Protein AF-A0A2V5VEV0-F1 (afdb_monomer_lite)

Sequence (196 aa):
MRTKMGSRARKAFTLIELLVVIAIIAILAALLLPALSRAKERAKRISCLNNCKQMGLGSQMFAEDQDDGRLTGSRKATPYEQQADDDLNWLYPGYISALRSFICPSTRNFIRETNVYRALYNGQILTFVTDLDDNAPGGGNSPKPGHSYEVFGNWKSATAGYPRKTQRSLLNYKHRNVNFREMIVSVSDTFIIIDA

Foldseek 3Di:
DDDDPDPPDDPDDDPVNVVVVVVVVVVVCVVVVVVVVVVVVVVLVVLLVVLQVLLQQLLQVLLVVDPQQGSFAAQDPDPVCRQQQQAPQSSPPVSPPDPCSQARPVALEDFDPPQWDWDQGPNDTDIGGPQRGGAFPDPDRDYGRHGFFTFHCPQDPVPDGRPNADLVNQLPDDDDDDPDDDDDDDDRRGDGGTDD

pLDDT: mean 72.85, std 19.09, range [29.84, 96.94]

Structure (mmCIF, N/CA/C/O backbone):
data_AF-A0A2V5VEV0-F1
#
_entry.id   AF-A0A2V5VEV0-F1
#
loop_
_atom_site.group_PDB
_atom_site.id
_atom_site.type_symbol
_atom_site.label_atom_id
_atom_site.label_alt_id
_atom_site.label_comp_id
_atom_site.label_asym_id
_atom_site.label_entity_id
_atom_site.label_seq_id
_atom_site.pdbx_PDB_ins_code
_atom_site.Cartn_x
_atom_site.Cartn_y
_atom_site.Cartn_z
_atom_site.occupancy
_atom_site.B_iso_or_equiv
_atom_site.auth_seq_id
_atom_site.auth_comp_id
_atom_site.auth_asym_id
_atom_site.auth_atom_id
_atom_site.pdbx_PDB_model_num
ATOM 1 N N . MET A 1 1 ? -75.210 0.742 24.204 1.00 45.16 1 MET A N 1
ATOM 2 C CA . MET A 1 1 ? -73.882 0.090 24.121 1.00 45.16 1 MET A CA 1
ATOM 3 C C . MET A 1 1 ? -72.866 1.011 24.807 1.00 45.16 1 MET A C 1
ATOM 5 O O . MET A 1 1 ? -72.630 2.094 24.295 1.00 45.16 1 MET A O 1
ATOM 9 N N . ARG A 1 2 ? -72.373 0.686 26.015 1.00 48.19 2 ARG A N 1
ATOM 10 C CA . ARG A 1 2 ? -71.397 1.510 26.771 1.00 48.19 2 ARG A CA 1
ATOM 11 C C . ARG A 1 2 ? -70.011 0.868 26.655 1.00 48.19 2 ARG A C 1
ATOM 13 O O . ARG A 1 2 ? -69.811 -0.229 27.165 1.00 48.19 2 ARG A O 1
ATOM 20 N N . THR A 1 3 ? -69.070 1.533 25.996 1.00 59.69 3 THR A N 1
ATOM 21 C CA . THR A 1 3 ? -67.671 1.100 25.883 1.00 59.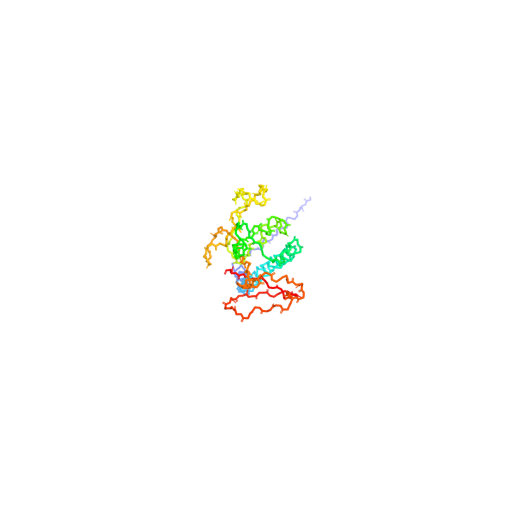69 3 THR A CA 1
ATOM 22 C C . THR A 1 3 ? -66.876 1.555 27.114 1.00 59.69 3 THR A C 1
ATOM 24 O O . THR A 1 3 ? -66.813 2.741 27.427 1.00 59.69 3 THR A O 1
ATOM 27 N N . LYS A 1 4 ? -66.277 0.608 27.852 1.00 58.50 4 LYS A N 1
ATOM 28 C CA . LYS A 1 4 ? -65.327 0.905 28.938 1.00 58.50 4 LYS A CA 1
ATOM 29 C C . LYS A 1 4 ? -63.997 1.356 28.322 1.00 58.50 4 LYS A C 1
ATOM 31 O O . LYS A 1 4 ? -63.276 0.540 27.756 1.00 58.50 4 LYS A O 1
ATOM 36 N N . MET A 1 5 ? -63.665 2.638 28.450 1.00 62.69 5 MET A N 1
ATOM 37 C CA . MET A 1 5 ? -62.346 3.170 28.101 1.00 62.69 5 MET A CA 1
ATOM 38 C C . MET A 1 5 ? -61.350 2.750 29.194 1.00 62.69 5 MET A C 1
ATOM 40 O O . MET A 1 5 ? -61.320 3.333 30.274 1.00 62.69 5 MET A O 1
ATOM 44 N N . GLY A 1 6 ? -60.579 1.686 28.960 1.00 60.06 6 GLY A N 1
ATOM 45 C CA . GLY A 1 6 ? -59.529 1.261 29.887 1.00 60.06 6 GLY A CA 1
ATOM 46 C C . GLY A 1 6 ? -58.419 2.308 29.945 1.00 60.06 6 GLY A C 1
ATOM 47 O O . GLY A 1 6 ? -57.672 2.470 28.980 1.00 60.06 6 GLY A O 1
ATOM 48 N N . SER A 1 7 ? -58.295 3.024 31.064 1.00 64.69 7 SER A N 1
ATOM 49 C CA . SER A 1 7 ? -57.179 3.937 31.309 1.00 64.69 7 SER A CA 1
ATOM 50 C C . SER A 1 7 ? -55.884 3.129 31.406 1.00 64.69 7 SER A C 1
ATOM 52 O O . SER A 1 7 ? -55.572 2.552 32.450 1.00 64.69 7 SER A O 1
ATOM 54 N N . ARG A 1 8 ? -55.117 3.053 30.314 1.00 69.00 8 ARG A N 1
ATOM 55 C CA . ARG A 1 8 ? -53.742 2.547 30.367 1.00 69.00 8 ARG A CA 1
ATOM 56 C C . ARG A 1 8 ? -52.929 3.519 31.216 1.00 69.00 8 ARG A C 1
ATOM 58 O O . ARG A 1 8 ? -52.575 4.600 30.748 1.00 69.00 8 ARG A O 1
ATOM 65 N N . ALA A 1 9 ? -52.658 3.140 32.463 1.00 67.12 9 ALA A N 1
ATOM 66 C CA . ALA A 1 9 ? -51.701 3.832 33.309 1.00 67.12 9 ALA A CA 1
ATOM 67 C C . ALA A 1 9 ? -50.360 3.871 32.565 1.00 67.12 9 ALA A C 1
ATOM 69 O O . ALA A 1 9 ? -49.737 2.833 32.326 1.00 67.12 9 ALA A O 1
ATOM 70 N N . ARG A 1 10 ? -49.941 5.061 32.127 1.00 70.06 10 ARG A N 1
ATOM 71 C CA . ARG A 1 10 ? -48.603 5.237 31.566 1.00 70.06 10 ARG A CA 1
ATOM 72 C C . ARG A 1 10 ? -47.627 5.088 32.727 1.00 70.06 10 ARG A C 1
ATOM 74 O O . ARG A 1 10 ? -47.675 5.882 33.662 1.00 70.06 10 ARG A O 1
ATOM 81 N N . LYS A 1 11 ? -46.779 4.059 32.686 1.00 74.44 11 LYS A N 1
ATOM 82 C CA . LYS A 1 11 ? -45.669 3.913 33.632 1.00 74.44 11 LYS A CA 1
ATOM 83 C C . LYS A 1 11 ? -44.749 5.122 33.448 1.00 74.44 11 LYS A C 1
ATOM 85 O O . LYS A 1 11 ? -44.153 5.273 32.385 1.00 74.44 11 LYS A O 1
ATOM 90 N N . ALA A 1 12 ? -44.706 6.010 34.435 1.00 76.50 12 ALA A N 1
ATOM 91 C CA . ALA A 1 12 ? -43.746 7.103 34.463 1.00 76.50 12 ALA A CA 1
ATOM 92 C C . ALA A 1 12 ? -42.373 6.517 34.811 1.00 76.50 12 ALA A C 1
ATOM 94 O O . ALA A 1 12 ? -42.247 5.809 35.807 1.00 76.50 12 ALA A O 1
ATOM 95 N N . PHE A 1 13 ? -41.380 6.770 33.961 1.00 80.31 13 PHE A N 1
ATOM 96 C CA . PHE A 1 13 ? -40.003 6.339 34.184 1.00 80.31 13 PHE A CA 1
ATOM 97 C C . PHE A 1 13 ? -39.400 7.198 35.296 1.00 80.31 13 PHE A C 1
ATOM 99 O O . PHE A 1 13 ? -39.491 8.427 35.246 1.00 80.31 13 PHE A O 1
ATOM 106 N N . THR A 1 14 ? -38.813 6.575 36.310 1.00 89.94 14 THR A N 1
ATOM 107 C CA . THR A 1 14 ? -38.172 7.318 37.398 1.00 89.94 14 THR A CA 1
ATOM 108 C C . THR A 1 14 ? -36.776 7.781 36.978 1.00 89.94 14 THR A C 1
ATOM 110 O O . THR A 1 14 ? -36.092 7.135 36.182 1.00 89.94 14 THR A O 1
ATOM 113 N N . LEU A 1 15 ? -36.313 8.905 37.534 1.00 90.19 15 LEU A N 1
ATOM 114 C CA . LEU A 1 15 ? -34.949 9.397 37.294 1.00 90.19 15 LEU A CA 1
ATOM 115 C C . LEU A 1 15 ? -33.882 8.378 37.728 1.00 90.19 15 LEU A C 1
ATOM 117 O O . LEU A 1 15 ? -32.831 8.288 37.100 1.00 90.19 15 LEU A O 1
ATOM 121 N N . ILE A 1 16 ? -34.167 7.588 38.769 1.00 93.25 16 ILE A N 1
ATOM 122 C CA . ILE A 1 16 ? -33.259 6.558 39.290 1.00 93.25 16 ILE A CA 1
ATOM 123 C C . ILE A 1 16 ? -33.112 5.405 38.291 1.00 93.25 16 ILE A C 1
ATOM 125 O O . ILE A 1 16 ? -31.992 4.973 38.033 1.00 93.25 16 ILE A O 1
ATOM 129 N N . GLU A 1 17 ? -34.210 4.936 37.689 1.00 92.88 17 GLU A N 1
ATOM 130 C CA . GLU A 1 17 ? -34.159 3.888 36.659 1.00 92.88 17 GLU A CA 1
ATOM 131 C C . GLU A 1 17 ? -33.305 4.322 35.465 1.00 92.88 17 GLU A C 1
ATOM 133 O O . GLU A 1 17 ? -32.486 3.546 34.974 1.00 92.88 17 GLU A O 1
ATOM 138 N N . LEU A 1 18 ? -33.433 5.579 35.030 1.00 91.94 18 LEU A N 1
ATOM 139 C CA . LEU A 1 18 ? -32.600 6.112 33.953 1.00 91.94 18 LEU A CA 1
ATOM 140 C C . LEU A 1 18 ? -31.124 6.207 34.372 1.00 91.94 18 LEU A C 1
ATOM 142 O O . LEU A 1 18 ? -30.241 5.838 33.597 1.00 91.94 18 LEU A O 1
ATOM 146 N N . LEU A 1 19 ? -30.857 6.658 35.601 1.00 94.81 19 LEU A N 1
ATOM 147 C CA . LEU A 1 19 ? -29.506 6.839 36.133 1.00 94.81 19 LEU A CA 1
ATOM 148 C C . LEU A 1 19 ? -28.745 5.510 36.257 1.00 94.81 19 LEU A C 1
ATOM 150 O O . LEU A 1 19 ? -27.572 5.430 35.893 1.00 94.81 19 LEU A O 1
ATOM 154 N N . VAL A 1 20 ? -29.404 4.447 36.721 1.00 95.31 20 VAL A N 1
ATOM 155 C CA . VAL A 1 20 ? -28.779 3.117 36.826 1.00 95.31 20 VAL A CA 1
ATOM 156 C C . VAL A 1 20 ? -28.442 2.560 35.441 1.00 95.31 20 VAL A C 1
ATOM 158 O O . VAL A 1 20 ? -27.364 1.998 35.250 1.00 95.31 20 VAL A O 1
ATOM 161 N N . VAL A 1 21 ? -29.315 2.759 34.449 1.00 95.75 21 VAL A N 1
ATOM 162 C CA . VAL A 1 21 ? -29.079 2.275 33.079 1.00 95.75 21 VAL A CA 1
ATOM 163 C C . VAL A 1 21 ? -27.860 2.952 32.453 1.00 95.75 21 VAL A C 1
ATOM 165 O O . VAL A 1 21 ? -26.994 2.262 31.913 1.00 95.75 21 VAL A O 1
ATOM 168 N N . ILE A 1 22 ? -27.739 4.278 32.562 1.00 96.75 22 ILE A N 1
ATOM 169 C CA . ILE A 1 22 ? -26.561 4.982 32.031 1.00 96.75 22 ILE A CA 1
ATOM 170 C C . ILE A 1 22 ? -25.279 4.583 32.775 1.00 96.75 22 ILE A C 1
ATOM 172 O O . ILE A 1 22 ? -24.233 4.464 32.139 1.00 96.75 22 ILE A O 1
ATOM 176 N N . ALA A 1 23 ? -25.353 4.306 34.083 1.00 96.94 23 ALA A N 1
ATOM 177 C CA . ALA A 1 23 ? -24.208 3.848 34.867 1.00 96.94 23 ALA A CA 1
ATOM 178 C C . ALA A 1 23 ? -23.710 2.472 34.393 1.00 96.94 23 ALA A C 1
ATOM 180 O O . ALA A 1 23 ? -22.510 2.279 34.201 1.00 96.94 23 ALA A O 1
ATOM 181 N N . ILE A 1 24 ? -24.625 1.535 34.125 1.00 96.81 24 ILE A N 1
ATOM 182 C CA . ILE A 1 24 ? -24.274 0.213 33.587 1.00 96.81 24 ILE A CA 1
ATOM 183 C C . ILE A 1 24 ? -23.672 0.346 32.180 1.00 96.81 24 ILE A C 1
ATOM 185 O O . ILE A 1 24 ? -22.626 -0.245 31.909 1.00 96.81 24 ILE A O 1
ATOM 189 N N . ILE A 1 25 ? -24.273 1.155 31.297 1.00 96.56 25 ILE A N 1
ATOM 190 C CA . ILE A 1 25 ? -23.736 1.402 29.947 1.00 96.56 25 ILE A CA 1
ATOM 191 C C . ILE A 1 25 ? -22.327 2.001 30.023 1.00 96.56 25 ILE A C 1
ATOM 193 O O . ILE A 1 25 ? -21.455 1.581 29.265 1.00 96.56 25 ILE A O 1
ATOM 197 N N . ALA A 1 26 ? -22.075 2.932 30.948 1.00 96.75 26 ALA A N 1
ATOM 198 C CA . ALA A 1 26 ? -20.762 3.545 31.126 1.00 96.75 26 ALA A CA 1
ATOM 199 C C . ALA A 1 26 ? -19.690 2.521 31.538 1.00 96.75 26 ALA A C 1
ATOM 201 O O . ALA A 1 26 ? -18.601 2.523 30.963 1.00 96.75 26 ALA A O 1
ATOM 202 N N . ILE A 1 27 ? -20.002 1.610 32.468 1.00 96.06 27 ILE A N 1
ATOM 203 C CA . ILE A 1 27 ? -19.081 0.537 32.887 1.00 96.06 27 ILE A CA 1
ATOM 204 C C . ILE A 1 27 ? -18.784 -0.403 31.713 1.00 96.06 27 ILE A C 1
ATOM 206 O O . ILE A 1 27 ? -17.623 -0.705 31.436 1.00 96.06 27 ILE A O 1
ATOM 210 N N . LEU A 1 28 ? -19.820 -0.833 30.986 1.00 96.88 28 LEU A N 1
ATOM 211 C CA . LEU A 1 28 ? -19.655 -1.716 29.830 1.00 96.88 28 LEU A CA 1
ATOM 212 C C . LEU A 1 28 ? -18.840 -1.038 28.719 1.00 96.88 28 LEU A C 1
ATOM 214 O O . LEU A 1 28 ? -17.909 -1.636 28.182 1.00 96.88 28 LEU A O 1
ATOM 218 N N . ALA A 1 29 ? -19.133 0.225 28.407 1.00 95.31 29 ALA A N 1
ATOM 219 C CA . ALA A 1 29 ? -18.394 0.993 27.412 1.00 95.31 29 ALA A CA 1
ATOM 220 C C . ALA A 1 29 ? -16.919 1.172 27.807 1.00 95.31 29 ALA A C 1
ATOM 222 O O . ALA A 1 29 ? -16.041 0.992 26.963 1.00 95.31 29 ALA A O 1
ATOM 223 N N . ALA A 1 30 ? -16.628 1.450 29.083 1.00 94.75 30 ALA A N 1
ATOM 224 C CA . ALA A 1 30 ? -15.261 1.607 29.578 1.00 94.75 30 ALA A CA 1
ATOM 225 C C . ALA A 1 30 ? -14.405 0.342 29.376 1.00 94.75 30 ALA A C 1
ATOM 227 O O . ALA A 1 30 ? -13.213 0.448 29.090 1.00 94.75 30 ALA A O 1
ATOM 228 N N . LEU A 1 31 ? -15.010 -0.848 29.457 1.00 93.75 31 LEU A N 1
ATOM 229 C CA . LEU A 1 31 ? -14.331 -2.120 29.188 1.00 93.75 31 LEU A CA 1
ATOM 230 C C . LEU A 1 31 ? -14.196 -2.420 27.685 1.00 93.75 31 LEU A C 1
ATOM 232 O O . LEU A 1 31 ? -13.221 -3.043 27.261 1.00 93.75 31 LEU A O 1
ATOM 236 N N . LEU A 1 32 ? -15.145 -1.960 26.865 1.00 93.94 32 LEU A N 1
ATOM 237 C CA . LEU A 1 32 ? -15.165 -2.220 25.422 1.00 93.94 32 LEU A CA 1
ATOM 238 C C . LEU A 1 32 ? -14.242 -1.290 24.621 1.00 93.94 32 LEU A C 1
ATOM 240 O O . LEU A 1 32 ? -13.623 -1.737 23.654 1.00 93.94 32 LEU A O 1
ATOM 244 N N . LEU A 1 33 ? -14.107 -0.016 25.009 1.00 94.25 33 LEU A N 1
ATOM 245 C CA . LEU A 1 33 ? -13.317 0.976 24.263 1.00 94.25 33 LEU A CA 1
ATOM 246 C C . LEU A 1 33 ? -11.833 0.580 24.081 1.00 94.25 33 LEU A C 1
ATOM 248 O O . LEU A 1 33 ? -11.337 0.678 22.952 1.00 94.25 33 LEU A O 1
ATOM 252 N N . PRO A 1 34 ? -11.112 0.076 25.108 1.00 91.69 34 PRO A N 1
ATOM 253 C CA . PRO A 1 34 ? -9.727 -0.367 24.940 1.00 91.69 34 PRO A CA 1
ATOM 254 C C . PRO A 1 34 ? -9.605 -1.576 24.005 1.00 91.69 34 PRO A C 1
ATOM 256 O O . PRO A 1 34 ? -8.680 -1.641 23.192 1.00 91.69 34 PRO A O 1
ATOM 259 N N . ALA A 1 35 ? -10.542 -2.526 24.095 1.00 94.19 35 ALA A N 1
ATOM 260 C CA . ALA A 1 35 ? -10.560 -3.716 23.249 1.00 94.19 35 ALA A CA 1
ATOM 261 C C . ALA A 1 35 ? -10.834 -3.356 21.780 1.00 94.19 35 ALA A C 1
ATOM 263 O O . ALA A 1 35 ? -10.116 -3.817 20.891 1.00 94.19 35 ALA A O 1
ATOM 264 N N . LEU A 1 36 ? -11.805 -2.472 21.528 1.00 93.69 36 LEU A N 1
ATOM 265 C CA . LEU A 1 36 ? -12.142 -1.996 20.187 1.00 93.69 36 LEU A CA 1
ATOM 266 C C . LEU A 1 36 ? -10.994 -1.198 19.555 1.00 93.69 36 LEU A C 1
ATOM 268 O O . LEU A 1 36 ? -10.695 -1.388 18.378 1.00 93.69 36 LEU A O 1
ATOM 272 N N . SER A 1 37 ? -10.313 -0.352 20.334 1.00 92.44 37 SER A N 1
ATOM 273 C CA . SER A 1 37 ? -9.138 0.394 19.865 1.00 92.44 37 SER A CA 1
ATOM 274 C C . SER A 1 37 ? -8.020 -0.548 19.396 1.00 92.44 37 SER A C 1
ATOM 276 O O . SER A 1 37 ? -7.529 -0.429 18.271 1.00 92.44 37 SER A O 1
ATOM 278 N N . ARG A 1 38 ? -7.691 -1.571 20.200 1.00 90.62 38 ARG A N 1
ATOM 279 C CA . ARG A 1 38 ? -6.697 -2.597 19.835 1.00 90.62 38 ARG A CA 1
ATOM 280 C C . ARG A 1 38 ? -7.126 -3.413 18.614 1.00 90.62 38 ARG A C 1
ATOM 282 O O . ARG A 1 38 ? -6.292 -3.712 17.762 1.00 90.62 38 ARG A O 1
ATOM 289 N N . ALA A 1 39 ? -8.404 -3.780 18.519 1.00 93.25 39 ALA A N 1
ATOM 290 C CA . ALA A 1 39 ? -8.936 -4.515 17.373 1.00 93.25 39 ALA A CA 1
ATOM 291 C C . ALA A 1 39 ? -8.846 -3.692 16.078 1.00 93.25 39 ALA A C 1
ATOM 293 O O . ALA A 1 39 ? -8.424 -4.214 15.048 1.00 93.25 39 ALA A O 1
ATOM 294 N N . LYS A 1 40 ? -9.167 -2.393 16.143 1.00 92.06 40 LYS A N 1
ATOM 295 C CA . LYS A 1 40 ? -9.054 -1.466 15.013 1.00 92.06 40 LYS A CA 1
ATOM 296 C C . LYS A 1 40 ? -7.614 -1.341 14.521 1.00 92.06 40 LYS A C 1
ATOM 298 O O . LYS A 1 40 ? -7.392 -1.405 13.315 1.00 92.06 40 LYS A O 1
ATOM 303 N N . GLU A 1 41 ? -6.644 -1.205 15.424 1.00 87.00 41 GLU A N 1
ATOM 304 C CA . GLU A 1 41 ? -5.236 -1.105 15.023 1.00 87.00 41 GLU A CA 1
ATOM 305 C C . GLU A 1 41 ? -4.727 -2.408 14.395 1.00 87.00 41 GLU A C 1
ATOM 307 O O . GLU A 1 41 ? -4.095 -2.391 13.343 1.00 87.00 41 GLU A O 1
ATOM 312 N N . ARG A 1 42 ? -5.108 -3.564 14.953 1.00 82.69 42 ARG A N 1
ATOM 313 C CA . ARG A 1 42 ? -4.811 -4.867 14.335 1.00 82.69 42 ARG A CA 1
ATOM 314 C C . ARG A 1 42 ? -5.410 -4.994 12.935 1.00 82.69 42 ARG A C 1
ATOM 316 O O . ARG A 1 42 ? -4.739 -5.495 12.039 1.00 82.69 42 ARG A O 1
ATOM 323 N N . ALA A 1 43 ? -6.645 -4.537 12.730 1.00 87.19 43 ALA A N 1
ATOM 324 C CA . ALA A 1 43 ? -7.290 -4.578 11.421 1.00 87.19 43 ALA A CA 1
ATOM 325 C C . ALA A 1 43 ? -6.551 -3.711 10.387 1.00 87.19 43 ALA A C 1
ATOM 327 O O . ALA A 1 43 ? -6.314 -4.162 9.266 1.00 87.19 43 ALA A O 1
ATOM 328 N N . LYS A 1 44 ? -6.121 -2.501 10.770 1.00 84.81 44 LYS A N 1
ATOM 329 C CA . LYS A 1 44 ? -5.291 -1.646 9.909 1.00 84.81 44 LYS A CA 1
ATOM 330 C C . LYS A 1 44 ? -3.966 -2.314 9.556 1.00 84.81 44 LYS A C 1
ATOM 332 O O . LYS A 1 44 ? -3.619 -2.376 8.381 1.00 84.81 44 LYS A O 1
ATOM 337 N N . ARG A 1 45 ? -3.294 -2.899 10.551 1.00 80.56 45 ARG A N 1
ATOM 338 C CA . ARG A 1 45 ? -2.041 -3.644 10.384 1.00 80.56 45 ARG A CA 1
ATOM 339 C C . ARG A 1 45 ? -2.183 -4.803 9.389 1.00 80.56 45 ARG A C 1
ATOM 341 O O . ARG A 1 45 ? -1.348 -4.957 8.505 1.00 80.56 45 ARG A O 1
ATOM 348 N N . ILE A 1 46 ? -3.273 -5.571 9.479 1.00 80.06 46 ILE A N 1
ATOM 349 C CA . ILE A 1 46 ? -3.603 -6.650 8.527 1.00 80.06 46 ILE A CA 1
ATOM 350 C C . ILE A 1 46 ? -3.848 -6.100 7.115 1.00 80.06 46 ILE A C 1
ATOM 352 O O . ILE A 1 46 ? -3.423 -6.705 6.132 1.00 80.06 46 ILE A O 1
ATOM 356 N N . SER A 1 47 ? -4.501 -4.944 6.992 1.00 84.88 47 SER A N 1
ATOM 357 C CA . SER A 1 47 ? -4.675 -4.300 5.689 1.00 84.88 47 SER A CA 1
ATOM 358 C C . SER A 1 47 ? -3.336 -3.867 5.093 1.00 84.88 47 SER A C 1
ATOM 360 O O . SER A 1 47 ? -3.099 -4.117 3.914 1.00 84.88 47 SER A O 1
ATOM 362 N N . CYS A 1 48 ? -2.444 -3.273 5.896 1.00 81.06 48 CYS A N 1
ATOM 363 C CA . CYS A 1 48 ? -1.122 -2.874 5.416 1.00 81.06 48 CYS A CA 1
ATOM 364 C C . CYS A 1 48 ? -0.294 -4.084 4.973 1.00 81.06 48 CYS A C 1
ATOM 366 O O . CYS A 1 48 ? 0.354 -4.044 3.937 1.00 81.06 48 CYS A O 1
ATOM 368 N N . LEU A 1 49 ? -0.396 -5.190 5.707 1.00 77.44 49 LEU A N 1
ATOM 369 C CA . LEU A 1 49 ? 0.155 -6.489 5.332 1.00 77.44 49 LEU A CA 1
ATOM 370 C C . LEU A 1 49 ? -0.301 -6.976 3.954 1.00 77.44 49 LEU A C 1
ATOM 372 O O . LEU A 1 49 ? 0.498 -7.455 3.150 1.00 77.44 49 LEU A O 1
ATOM 376 N N . ASN A 1 50 ? -1.609 -6.911 3.706 1.00 82.06 50 ASN A N 1
ATOM 377 C CA . ASN A 1 50 ? -2.196 -7.396 2.466 1.00 82.06 50 ASN A CA 1
ATOM 378 C C . ASN A 1 50 ? -1.726 -6.563 1.268 1.00 82.06 50 ASN A C 1
ATOM 380 O O . ASN A 1 50 ? -1.430 -7.118 0.213 1.00 82.06 50 ASN A O 1
ATOM 384 N N . ASN A 1 51 ? -1.596 -5.251 1.457 1.00 85.38 51 ASN A N 1
ATOM 385 C CA . ASN A 1 51 ? -1.005 -4.345 0.478 1.00 85.38 51 ASN A CA 1
ATOM 386 C C . ASN A 1 51 ? 0.440 -4.746 0.139 1.00 85.38 51 ASN A C 1
ATOM 388 O O . ASN A 1 51 ? 0.785 -4.879 -1.031 1.00 85.38 51 ASN A O 1
ATOM 392 N N . CYS A 1 52 ? 1.262 -5.052 1.145 1.00 79.88 52 CYS A N 1
ATOM 393 C CA . CYS A 1 52 ? 2.634 -5.521 0.928 1.00 79.88 52 CYS A CA 1
ATOM 394 C C . CYS A 1 52 ? 2.697 -6.854 0.198 1.00 79.88 52 CYS A C 1
ATOM 396 O O . CYS A 1 52 ? 3.542 -7.035 -0.671 1.00 79.88 52 CYS A O 1
ATOM 398 N N . LYS A 1 53 ? 1.775 -7.773 0.494 1.00 76.38 53 LYS A N 1
ATOM 399 C CA . LYS A 1 53 ? 1.662 -9.026 -0.253 1.00 76.38 53 LYS A CA 1
ATOM 400 C C . LYS A 1 53 ? 1.322 -8.776 -1.726 1.00 76.38 53 LYS A C 1
ATOM 402 O O . LYS A 1 53 ? 1.917 -9.413 -2.588 1.00 76.38 53 LYS A O 1
ATOM 407 N N . GLN A 1 54 ? 0.395 -7.861 -2.018 1.00 83.94 54 GLN A N 1
ATOM 408 C CA . GLN A 1 54 ? 0.060 -7.487 -3.398 1.00 83.94 54 GLN A CA 1
ATOM 409 C C . GLN A 1 54 ? 1.264 -6.879 -4.122 1.00 83.94 54 GLN A C 1
ATOM 411 O O . GLN A 1 54 ? 1.548 -7.277 -5.246 1.00 83.94 54 GLN A O 1
ATOM 416 N N . MET A 1 55 ? 2.018 -5.997 -3.458 1.00 83.38 55 MET A N 1
ATOM 417 C CA . MET A 1 55 ? 3.270 -5.464 -4.004 1.00 83.38 55 MET A CA 1
ATOM 418 C C . MET A 1 55 ? 4.321 -6.547 -4.222 1.00 83.38 55 MET A C 1
ATOM 420 O O . MET A 1 55 ? 4.959 -6.551 -5.262 1.00 83.38 55 MET A O 1
ATOM 424 N N . GLY A 1 56 ? 4.434 -7.521 -3.318 1.00 77.50 56 GLY A N 1
ATOM 425 C CA . GLY A 1 56 ? 5.352 -8.657 -3.454 1.00 77.50 56 GLY A CA 1
ATOM 426 C C . GLY A 1 56 ? 5.060 -9.513 -4.674 1.00 77.50 56 GLY A C 1
ATOM 427 O O . GLY A 1 56 ? 5.978 -9.898 -5.393 1.00 77.50 56 GLY A O 1
ATOM 428 N N . LEU A 1 57 ? 3.782 -9.779 -4.928 1.00 77.88 57 LEU A N 1
ATOM 429 C CA . LEU A 1 57 ? 3.352 -10.494 -6.125 1.00 77.88 57 LEU A CA 1
ATOM 430 C C . LEU A 1 57 ? 3.580 -9.652 -7.387 1.00 77.88 57 LEU A C 1
ATOM 432 O O . LEU A 1 57 ? 4.113 -10.170 -8.362 1.00 77.88 57 LEU A O 1
ATOM 436 N N . GLY A 1 58 ? 3.264 -8.355 -7.346 1.00 83.06 58 GLY A N 1
ATOM 437 C CA . GLY A 1 58 ? 3.522 -7.440 -8.460 1.00 83.06 58 GLY A CA 1
ATOM 438 C C . GLY A 1 58 ? 5.009 -7.331 -8.811 1.00 83.06 58 GLY A C 1
ATOM 439 O O . GLY A 1 58 ? 5.362 -7.394 -9.982 1.00 83.06 58 GLY A O 1
ATOM 440 N N . SER A 1 59 ? 5.890 -7.271 -7.807 1.00 79.50 59 SER A N 1
ATOM 441 C CA . SER A 1 59 ? 7.348 -7.330 -7.976 1.00 79.50 59 SER A CA 1
ATOM 442 C C . SER A 1 59 ? 7.805 -8.606 -8.678 1.00 79.50 59 SER A C 1
ATOM 444 O O . SER A 1 59 ? 8.692 -8.556 -9.524 1.00 79.50 59 SER A O 1
ATOM 446 N N . GLN A 1 60 ? 7.233 -9.758 -8.311 1.00 75.94 60 GLN A N 1
ATOM 447 C CA . GLN A 1 60 ? 7.583 -11.041 -8.925 1.00 75.94 60 GLN A CA 1
ATOM 448 C C . GLN A 1 60 ? 7.152 -11.090 -10.388 1.00 75.94 60 GLN A C 1
ATOM 450 O O . GLN A 1 60 ? 7.970 -11.431 -11.234 1.00 75.94 60 GLN A O 1
ATOM 455 N N . MET A 1 61 ? 5.917 -10.677 -10.682 1.00 81.44 61 MET A N 1
ATOM 456 C CA . MET A 1 61 ? 5.420 -10.573 -12.056 1.00 81.44 61 MET A CA 1
ATOM 457 C C . MET A 1 61 ? 6.292 -9.624 -12.887 1.00 81.44 61 MET A C 1
ATOM 459 O O . MET A 1 61 ? 6.697 -9.966 -13.990 1.00 81.44 61 MET A O 1
ATOM 463 N N . PHE A 1 62 ? 6.672 -8.475 -12.320 1.00 81.12 62 PHE A N 1
ATOM 464 C CA . PHE A 1 62 ? 7.589 -7.543 -12.971 1.00 81.12 62 PHE A CA 1
ATOM 465 C C . PHE A 1 62 ? 8.943 -8.187 -13.301 1.00 81.12 62 PHE A C 1
ATOM 467 O O . PHE A 1 62 ? 9.430 -8.028 -14.414 1.00 81.12 62 PHE A O 1
ATOM 474 N N . ALA A 1 63 ? 9.551 -8.946 -12.385 1.00 76.12 63 ALA A N 1
ATOM 475 C CA . ALA A 1 63 ? 10.817 -9.627 -12.675 1.00 76.12 63 ALA A CA 1
ATOM 476 C C . ALA A 1 63 ? 10.703 -10.758 -13.700 1.00 76.12 63 ALA A C 1
ATOM 478 O O . ALA A 1 63 ? 11.711 -11.105 -14.314 1.00 76.12 63 ALA A O 1
ATOM 479 N N . GLU A 1 64 ? 9.527 -11.368 -13.845 1.00 78.00 64 GLU A N 1
ATOM 480 C CA . GLU A 1 64 ? 9.271 -12.363 -14.890 1.00 78.00 64 GLU A CA 1
ATOM 481 C C . GLU A 1 64 ? 9.182 -11.707 -16.272 1.00 78.00 64 GLU A C 1
ATOM 483 O O . GLU A 1 64 ? 9.677 -12.278 -17.244 1.00 78.00 64 GLU A O 1
ATOM 488 N N . ASP A 1 65 ? 8.635 -10.491 -16.339 1.00 82.62 65 ASP A N 1
ATOM 489 C CA . ASP A 1 65 ? 8.519 -9.709 -17.571 1.00 82.62 65 ASP A CA 1
ATOM 490 C C . ASP A 1 65 ? 9.838 -9.017 -17.977 1.00 82.62 65 ASP A C 1
ATOM 492 O O . ASP A 1 65 ? 10.021 -8.677 -19.147 1.00 82.62 65 ASP A O 1
ATOM 496 N N . GLN A 1 66 ? 10.770 -8.800 -17.037 1.00 75.12 66 GLN A N 1
ATOM 497 C CA . GLN A 1 66 ? 12.060 -8.147 -17.296 1.00 75.12 66 GLN A CA 1
ATOM 498 C C . GLN A 1 66 ? 13.212 -9.138 -17.514 1.00 75.12 66 GLN A C 1
ATOM 500 O O . GLN A 1 66 ? 13.497 -10.013 -16.694 1.00 75.12 66 GLN A O 1
ATOM 505 N N . ASP A 1 67 ? 13.992 -8.922 -18.576 1.00 69.69 67 ASP A N 1
ATOM 506 C CA . ASP A 1 67 ? 15.119 -9.795 -18.924 1.00 69.69 67 ASP A CA 1
ATOM 507 C C . ASP A 1 67 ? 16.281 -9.756 -17.914 1.00 69.69 67 ASP A C 1
ATOM 509 O O . ASP A 1 67 ? 17.063 -10.709 -17.813 1.00 69.69 67 ASP A O 1
ATOM 513 N N . ASP A 1 68 ? 16.408 -8.692 -17.129 1.00 68.31 68 ASP A N 1
ATOM 514 C CA . ASP A 1 68 ? 17.479 -8.533 -16.144 1.00 68.31 68 ASP A CA 1
ATOM 515 C C . ASP A 1 68 ? 17.134 -9.102 -14.753 1.00 68.31 68 ASP A C 1
ATOM 517 O O . ASP A 1 68 ? 18.012 -9.194 -13.892 1.00 68.31 68 ASP A O 1
ATOM 521 N N . GLY A 1 69 ? 15.893 -9.561 -14.539 1.00 64.12 69 GLY A N 1
ATOM 522 C CA . GLY A 1 69 ? 15.464 -10.202 -13.295 1.00 64.12 69 GLY A CA 1
ATOM 523 C C . GLY A 1 69 ? 15.368 -9.286 -12.083 1.00 64.12 69 GLY A C 1
ATOM 524 O O . GLY A 1 69 ? 15.490 -9.767 -10.949 1.00 64.12 69 GLY A O 1
ATOM 525 N N . ARG A 1 70 ? 15.218 -7.979 -12.299 1.00 71.38 70 ARG A N 1
ATOM 526 C CA . ARG A 1 70 ? 15.024 -7.005 -11.222 1.00 71.38 70 ARG A CA 1
ATOM 527 C C . ARG A 1 70 ? 13.625 -7.132 -10.639 1.00 71.38 70 ARG A C 1
ATOM 529 O O . ARG A 1 70 ? 12.656 -7.187 -11.377 1.00 71.38 70 ARG A O 1
ATOM 536 N N . LEU A 1 71 ? 13.514 -7.107 -9.310 1.00 70.69 71 LEU A N 1
ATOM 537 C CA . LEU A 1 71 ? 12.213 -7.091 -8.616 1.00 70.69 71 LEU A CA 1
ATOM 538 C C 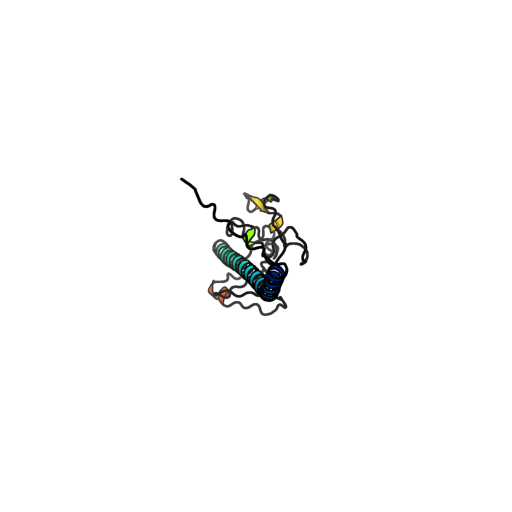. LEU A 1 71 ? 11.646 -5.696 -8.368 1.00 70.69 71 LEU A C 1
ATOM 540 O O . LEU A 1 71 ? 10.544 -5.568 -7.833 1.00 70.69 71 LEU A O 1
ATOM 544 N N . THR A 1 72 ? 12.419 -4.668 -8.696 1.00 74.94 72 THR A N 1
ATOM 545 C CA . THR A 1 72 ? 12.012 -3.275 -8.588 1.00 74.94 72 THR A CA 1
ATOM 546 C C . THR A 1 72 ? 12.393 -2.548 -9.863 1.00 74.94 72 THR A C 1
ATOM 548 O O . THR A 1 72 ? 13.424 -2.837 -10.484 1.00 74.94 72 THR A O 1
ATOM 551 N N . GLY A 1 73 ? 11.540 -1.612 -10.253 1.00 74.00 73 GLY A N 1
ATOM 552 C CA . GLY A 1 73 ? 11.801 -0.679 -11.332 1.00 74.00 73 GLY A CA 1
ATOM 553 C C . GLY A 1 73 ? 11.872 0.746 -10.804 1.00 74.00 73 GLY A C 1
ATOM 554 O O . GLY A 1 73 ? 11.586 1.024 -9.647 1.00 74.00 73 GLY A O 1
ATOM 555 N N . SER A 1 74 ? 12.234 1.666 -11.684 1.00 72.69 74 SER A N 1
ATOM 556 C CA . SER A 1 74 ? 11.873 3.073 -11.546 1.00 72.69 74 SER A CA 1
ATOM 557 C C . SER A 1 74 ? 11.806 3.686 -12.942 1.00 72.69 74 SER A C 1
ATOM 559 O O . SER A 1 74 ? 12.408 3.187 -13.899 1.00 72.69 74 SER A O 1
ATOM 561 N N . ARG A 1 75 ? 11.058 4.781 -13.064 1.00 67.75 75 ARG A N 1
ATOM 562 C CA . ARG A 1 75 ? 10.964 5.609 -14.263 1.00 67.75 75 ARG A CA 1
ATOM 563 C C . ARG A 1 75 ? 12.263 6.365 -14.575 1.00 67.75 75 ARG A C 1
ATOM 565 O O . ARG A 1 75 ? 12.396 6.924 -15.665 1.00 67.75 75 ARG A O 1
ATOM 572 N N . LYS A 1 76 ? 13.213 6.436 -13.636 1.00 65.25 76 LYS A N 1
ATOM 573 C CA . LYS A 1 76 ? 14.449 7.211 -13.807 1.00 65.25 76 LYS A CA 1
ATOM 574 C C . LYS A 1 76 ? 15.325 6.617 -14.922 1.00 65.25 76 LYS A C 1
ATOM 576 O O . LYS A 1 76 ? 15.486 5.406 -15.053 1.00 65.25 76 LYS A O 1
ATOM 581 N N . ALA A 1 77 ? 15.849 7.498 -15.777 1.00 52.69 77 ALA A N 1
ATOM 582 C CA . ALA A 1 77 ? 16.416 7.139 -17.080 1.00 52.69 77 ALA A CA 1
ATOM 583 C C . ALA A 1 77 ? 17.801 6.475 -17.005 1.00 52.69 77 ALA A C 1
ATOM 585 O O . ALA A 1 77 ? 18.257 5.902 -17.994 1.00 52.69 77 ALA A O 1
ATOM 586 N N . THR A 1 78 ? 18.482 6.530 -15.857 1.00 55.12 78 THR A N 1
ATOM 587 C CA . THR A 1 78 ? 19.802 5.915 -15.707 1.00 55.12 78 THR A CA 1
ATOM 588 C C . THR A 1 78 ? 19.699 4.530 -15.051 1.00 55.12 78 THR A C 1
ATOM 590 O O . THR A 1 78 ? 18.974 4.368 -14.068 1.00 55.12 78 THR A O 1
ATOM 593 N N . PRO A 1 79 ? 20.457 3.514 -15.514 1.00 53.06 79 PRO A N 1
ATOM 594 C CA . PRO A 1 79 ? 20.487 2.184 -14.888 1.00 53.06 79 PRO A CA 1
ATOM 595 C C . PRO A 1 79 ? 20.817 2.191 -13.384 1.00 53.06 79 PRO A C 1
ATOM 597 O O . PRO A 1 79 ? 20.448 1.255 -12.669 1.00 53.06 79 PRO A O 1
ATOM 600 N N . TYR A 1 80 ? 21.500 3.246 -12.917 1.00 51.22 80 TYR A N 1
ATOM 601 C CA . TYR A 1 80 ? 21.843 3.507 -11.517 1.00 51.22 80 TYR A CA 1
ATOM 602 C C . TYR A 1 80 ? 20.640 3.971 -10.675 1.00 51.22 80 TYR A C 1
ATOM 604 O O . TYR A 1 80 ? 20.542 3.601 -9.508 1.00 51.22 80 TYR A O 1
ATOM 612 N N . GLU A 1 81 ? 19.717 4.740 -11.260 1.00 52.88 81 GLU A N 1
ATOM 613 C CA . GLU A 1 81 ? 18.537 5.302 -10.584 1.00 52.88 81 GLU A CA 1
ATOM 614 C C . GLU A 1 81 ? 17.280 4.429 -10.715 1.00 52.88 81 GLU A C 1
ATOM 616 O O . GLU A 1 81 ? 16.297 4.663 -10.020 1.00 52.88 81 GLU A O 1
ATOM 621 N N . GLN A 1 82 ? 17.314 3.377 -11.539 1.00 56.31 82 GLN A N 1
ATOM 622 C CA . GLN A 1 82 ? 16.235 2.382 -11.706 1.00 56.31 82 GLN A CA 1
ATOM 623 C C . GLN A 1 82 ? 15.989 1.487 -10.461 1.00 56.31 82 GLN A C 1
ATOM 625 O O . GLN A 1 82 ? 15.387 0.420 -10.557 1.00 56.31 82 GLN A O 1
ATOM 630 N N . GLN A 1 83 ? 16.548 1.862 -9.313 1.00 54.28 83 GLN A N 1
ATOM 631 C CA . GLN A 1 83 ? 16.395 1.257 -7.981 1.00 54.28 83 GLN A CA 1
ATOM 632 C C . GLN A 1 83 ? 16.145 2.358 -6.938 1.00 54.28 83 GLN A C 1
ATOM 634 O O . GLN A 1 83 ? 16.514 2.201 -5.781 1.00 54.28 83 GLN A O 1
ATOM 639 N N . ALA A 1 84 ? 15.613 3.514 -7.349 1.00 56.97 84 ALA A N 1
ATOM 640 C CA . ALA A 1 84 ? 15.142 4.495 -6.384 1.00 56.97 84 ALA A CA 1
ATOM 641 C C . ALA A 1 84 ? 14.064 3.824 -5.527 1.00 56.97 84 ALA A C 1
ATOM 643 O O . ALA A 1 84 ? 13.064 3.359 -6.068 1.00 56.97 84 ALA A O 1
ATOM 644 N N . ASP A 1 85 ? 14.327 3.735 -4.225 1.00 64.31 85 ASP A N 1
ATOM 645 C CA . ASP A 1 85 ? 13.538 2.951 -3.270 1.00 64.31 85 ASP A CA 1
ATOM 646 C C . ASP A 1 85 ? 12.090 3.474 -3.130 1.00 64.31 85 ASP A C 1
ATOM 648 O O . ASP A 1 85 ? 11.188 2.737 -2.716 1.00 64.31 85 ASP A O 1
ATOM 652 N N . ASP A 1 86 ? 11.859 4.715 -3.572 1.00 75.38 86 ASP A N 1
ATOM 653 C CA . ASP A 1 86 ? 10.588 5.413 -3.429 1.00 75.38 86 ASP A CA 1
ATOM 654 C C . ASP A 1 86 ? 9.654 5.315 -4.650 1.00 75.38 86 ASP A C 1
ATOM 656 O O . ASP A 1 86 ? 8.447 5.295 -4.476 1.00 75.38 86 ASP A O 1
ATOM 660 N N . ASP A 1 87 ? 10.139 5.183 -5.888 1.00 82.88 87 ASP A N 1
ATOM 661 C CA . ASP A 1 87 ? 9.241 5.237 -7.057 1.00 82.88 87 ASP A CA 1
ATOM 662 C C . ASP A 1 87 ? 8.436 3.937 -7.209 1.00 82.88 87 ASP A C 1
ATOM 664 O O . ASP A 1 87 ? 9.003 2.871 -7.448 1.00 82.88 87 ASP A O 1
ATOM 668 N N . LEU A 1 88 ? 7.104 4.021 -7.127 1.00 87.62 88 LEU A N 1
ATOM 669 C CA . LEU A 1 88 ? 6.176 2.891 -7.277 1.00 87.62 88 LEU A CA 1
ATOM 670 C C . LEU A 1 88 ? 5.372 2.922 -8.584 1.00 87.62 88 LEU A C 1
ATOM 672 O O . LEU A 1 88 ? 4.522 2.053 -8.809 1.00 87.62 88 LEU A O 1
ATOM 676 N N . ASN A 1 89 ? 5.645 3.865 -9.491 1.00 88.62 89 ASN A N 1
ATOM 677 C CA . ASN A 1 89 ? 4.955 3.929 -10.782 1.00 88.62 89 ASN A CA 1
ATOM 678 C C . ASN A 1 89 ? 5.244 2.726 -11.686 1.00 88.62 89 ASN A C 1
ATOM 680 O O . ASN A 1 89 ? 4.499 2.473 -12.621 1.00 88.62 89 ASN A O 1
ATOM 684 N N . TRP A 1 90 ? 6.301 1.959 -11.436 1.00 86.00 90 TRP A N 1
ATOM 685 C CA . TRP A 1 90 ? 6.557 0.727 -12.186 1.00 86.00 90 TRP A CA 1
ATOM 686 C C . TRP A 1 90 ? 5.579 -0.407 -11.818 1.00 86.00 90 TRP A C 1
ATOM 688 O O . TRP A 1 90 ? 5.371 -1.305 -12.631 1.00 86.00 90 TRP A O 1
ATOM 698 N N . LEU A 1 91 ? 4.948 -0.363 -10.633 1.00 87.75 91 LEU A N 1
ATOM 699 C CA . LEU A 1 91 ? 3.903 -1.315 -10.219 1.00 87.75 91 LEU A CA 1
ATOM 700 C C . LEU A 1 91 ? 2.513 -0.918 -10.725 1.00 87.75 91 LEU A C 1
ATOM 702 O O . LEU A 1 91 ? 1.662 -1.783 -10.943 1.00 87.75 91 LEU A O 1
ATOM 706 N N . TYR A 1 92 ? 2.271 0.379 -10.905 1.00 91.19 92 TYR A N 1
ATOM 707 C CA . TYR A 1 92 ? 0.968 0.932 -11.259 1.00 91.19 92 TYR A CA 1
ATOM 708 C C . TYR A 1 92 ? 0.905 1.410 -12.719 1.00 91.19 92 TYR A C 1
ATOM 710 O O . TYR A 1 92 ? 1.826 2.061 -13.192 1.00 91.19 92 TYR A O 1
ATOM 718 N N . PRO A 1 93 ? -0.204 1.200 -13.447 1.00 90.56 93 PRO A N 1
ATOM 719 C CA . PRO A 1 93 ? -1.344 0.343 -13.121 1.00 90.56 93 PRO A CA 1
ATOM 720 C C . PRO A 1 93 ? -1.144 -1.122 -13.551 1.00 90.56 93 PRO A C 1
ATOM 722 O O . PRO A 1 93 ? -2.066 -1.919 -13.398 1.00 90.56 93 PRO A O 1
ATOM 725 N N . GLY A 1 94 ? 0.011 -1.464 -14.137 1.00 88.88 94 GLY A N 1
ATOM 726 C CA . GLY A 1 94 ? 0.223 -2.728 -14.853 1.00 88.88 94 GLY A CA 1
ATOM 727 C C . GLY A 1 94 ? 0.152 -3.982 -13.980 1.00 88.88 94 GLY A C 1
A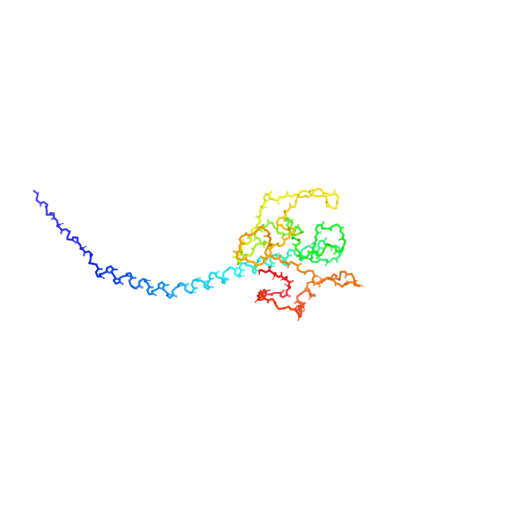TOM 728 O O . GLY A 1 94 ? -0.492 -4.953 -14.365 1.00 88.88 94 GLY A O 1
ATOM 729 N N . TYR A 1 95 ? 0.759 -3.945 -12.793 1.00 89.38 95 TYR A N 1
ATOM 730 C CA . TYR A 1 95 ? 0.810 -5.089 -11.873 1.00 89.38 95 TYR A CA 1
ATOM 731 C C . TYR A 1 95 ? -0.163 -4.928 -10.704 1.00 89.38 95 TYR A C 1
ATOM 733 O O . TYR A 1 95 ? -0.705 -5.903 -10.187 1.00 89.38 95 TYR A O 1
ATOM 741 N N . ILE A 1 96 ? -0.409 -3.683 -10.292 1.00 92.25 96 ILE A N 1
ATOM 742 C CA . ILE A 1 96 ? -1.356 -3.317 -9.243 1.00 92.25 96 ILE A CA 1
ATOM 743 C C . ILE A 1 96 ? -2.169 -2.134 -9.744 1.00 92.25 96 ILE A C 1
ATOM 745 O O . ILE A 1 96 ? -1.671 -1.018 -9.850 1.00 92.25 96 ILE A O 1
ATOM 749 N N . SER A 1 97 ? -3.446 -2.366 -10.019 1.00 93.06 97 SER A N 1
ATOM 750 C CA . SER A 1 97 ? -4.353 -1.333 -10.529 1.00 93.06 97 SER A CA 1
ATOM 751 C C . SER A 1 97 ? -4.985 -0.479 -9.428 1.00 93.06 97 SER A C 1
ATOM 753 O O . SER A 1 97 ? -5.496 0.606 -9.693 1.00 93.06 97 SER A O 1
ATOM 755 N N . ALA A 1 98 ? -4.967 -0.943 -8.178 1.00 93.75 98 ALA A N 1
ATOM 756 C CA . ALA A 1 98 ? -5.582 -0.242 -7.060 1.00 93.75 98 ALA A CA 1
ATOM 757 C C . ALA A 1 98 ? -4.583 0.706 -6.379 1.00 93.75 98 ALA A C 1
ATOM 759 O O . ALA A 1 98 ? -3.738 0.264 -5.605 1.00 93.75 98 ALA A O 1
ATOM 760 N N . LEU A 1 99 ? -4.739 2.023 -6.569 1.00 93.12 99 LEU A N 1
ATOM 761 C CA . LEU A 1 99 ? -3.877 3.029 -5.921 1.00 93.12 99 LEU A CA 1
ATOM 762 C C . LEU A 1 99 ? -3.888 2.946 -4.387 1.00 93.12 99 LEU A C 1
ATOM 764 O O . LEU A 1 99 ? -2.894 3.227 -3.722 1.00 93.12 99 LEU A O 1
ATOM 768 N N . ARG A 1 100 ? -5.003 2.490 -3.805 1.00 92.06 100 ARG A N 1
ATOM 769 C CA . ARG A 1 100 ? -5.127 2.266 -2.357 1.00 92.06 100 ARG A CA 1
ATOM 770 C C . ARG A 1 100 ? -4.178 1.195 -1.821 1.00 92.06 100 ARG A C 1
ATOM 772 O O . ARG A 1 100 ? -3.877 1.226 -0.631 1.00 92.06 100 ARG A O 1
ATOM 779 N N . SER A 1 101 ? -3.695 0.285 -2.664 1.00 91.88 101 SER A N 1
ATOM 780 C CA . SER A 1 101 ? -2.710 -0.722 -2.264 1.00 91.88 101 SER A CA 1
ATOM 781 C C . SER A 1 101 ? -1.343 -0.105 -1.952 1.00 91.88 101 SER A C 1
ATOM 783 O O . SER A 1 101 ? -0.560 -0.722 -1.242 1.00 91.88 101 SER A O 1
ATOM 785 N N . PHE A 1 102 ? -1.077 1.134 -2.379 1.00 90.62 102 PHE A N 1
ATOM 786 C CA . PHE A 1 102 ? 0.137 1.880 -2.027 1.00 90.62 102 PHE A CA 1
ATOM 787 C C . PHE A 1 102 ? -0.021 2.743 -0.757 1.00 90.62 102 PHE A C 1
ATOM 789 O O . PHE A 1 102 ? 0.916 3.428 -0.346 1.00 90.62 102 PHE A O 1
ATOM 796 N N . ILE A 1 103 ? -1.183 2.699 -0.088 1.00 89.56 103 ILE A N 1
ATOM 797 C CA . ILE A 1 103 ? -1.443 3.423 1.166 1.00 89.56 103 ILE A CA 1
ATOM 798 C C . ILE A 1 103 ? -1.694 2.453 2.321 1.00 89.56 103 ILE A C 1
ATOM 800 O O . ILE A 1 103 ? -2.593 1.617 2.257 1.00 89.56 103 ILE A O 1
ATOM 804 N N . CYS A 1 104 ? -0.960 2.606 3.422 1.00 86.75 104 CYS A N 1
ATOM 805 C CA . CYS A 1 104 ? -1.189 1.856 4.654 1.00 86.75 104 CYS A CA 1
ATOM 806 C C . CYS A 1 104 ? -2.259 2.558 5.507 1.00 86.75 104 CYS A C 1
ATOM 808 O O . CYS A 1 104 ? -2.053 3.699 5.904 1.00 86.75 104 CYS A O 1
ATOM 810 N N . PRO A 1 105 ? -3.379 1.910 5.888 1.00 86.81 105 PRO A N 1
ATOM 811 C CA . PRO A 1 105 ? -4.392 2.545 6.746 1.00 86.81 105 PRO A CA 1
ATOM 812 C C . PRO A 1 105 ? -3.927 2.933 8.163 1.00 86.81 105 PRO A C 1
ATOM 814 O O . PRO A 1 105 ? -4.674 3.592 8.902 1.00 86.81 105 PRO A O 1
ATOM 817 N N . SER A 1 106 ? -2.740 2.483 8.583 1.00 83.38 106 SER A N 1
ATOM 818 C CA . SER A 1 106 ? -2.090 2.958 9.811 1.00 83.38 106 SER A CA 1
ATOM 819 C C . SER A 1 106 ? -1.397 4.314 9.623 1.00 83.38 106 SER A C 1
ATOM 821 O O . SER A 1 106 ? -1.273 5.042 10.605 1.00 83.38 106 SER A O 1
ATOM 823 N N . THR A 1 107 ? -1.051 4.708 8.392 1.00 82.75 107 THR A N 1
ATOM 824 C CA . THR A 1 107 ? -0.552 6.055 8.075 1.00 82.75 107 THR A CA 1
ATOM 825 C C . THR A 1 107 ? -1.717 7.008 7.778 1.00 82.75 107 THR A C 1
ATOM 827 O O . THR A 1 107 ? -2.893 6.627 7.739 1.00 82.75 107 THR A O 1
ATOM 830 N N . ARG A 1 108 ? -1.402 8.296 7.609 1.00 83.19 108 ARG A N 1
ATOM 831 C CA . ARG A 1 108 ? -2.351 9.328 7.151 1.00 83.19 108 ARG A CA 1
ATOM 832 C C . ARG A 1 108 ? -2.057 9.781 5.719 1.00 83.19 108 ARG A C 1
ATOM 834 O O . ARG A 1 108 ? -2.525 10.839 5.304 1.00 83.19 108 ARG A O 1
ATOM 841 N N . ASN A 1 109 ? -1.288 8.990 4.981 1.00 87.00 109 ASN A N 1
ATOM 842 C CA . ASN A 1 109 ? -0.841 9.333 3.639 1.00 87.00 109 ASN A CA 1
ATOM 843 C C . ASN A 1 109 ? -1.997 9.173 2.644 1.00 87.00 109 ASN A C 1
ATOM 845 O O . ASN A 1 109 ? -2.954 8.433 2.893 1.00 87.00 109 ASN A O 1
ATOM 849 N N . PHE A 1 110 ? -1.930 9.877 1.521 1.00 90.88 110 PHE A N 1
ATOM 850 C CA . PHE A 1 110 ? -2.929 9.768 0.465 1.00 90.88 110 PHE A CA 1
ATOM 851 C C . PHE A 1 110 ? -2.309 9.999 -0.910 1.00 90.88 110 PHE A C 1
ATOM 853 O O . PHE A 1 110 ? -1.338 10.733 -1.055 1.00 90.88 110 PHE A O 1
ATOM 860 N N . ILE A 1 111 ? -2.924 9.406 -1.930 1.00 92.94 111 ILE A N 1
ATOM 861 C CA . ILE A 1 111 ? -2.561 9.608 -3.333 1.00 92.94 111 ILE A CA 1
ATOM 862 C C . ILE A 1 111 ? -3.663 10.419 -4.006 1.00 92.94 111 ILE A C 1
ATOM 864 O O . ILE A 1 111 ? -4.845 10.079 -3.922 1.00 92.94 111 ILE A O 1
ATOM 868 N N . ARG A 1 112 ? -3.280 11.496 -4.685 1.00 93.94 112 ARG A N 1
ATOM 869 C CA . ARG A 1 112 ? -4.154 12.287 -5.550 1.00 93.94 112 ARG A CA 1
ATOM 870 C C . ARG A 1 112 ? -4.134 11.670 -6.941 1.00 93.94 112 ARG A C 1
ATOM 872 O O . ARG A 1 112 ? -3.218 11.915 -7.716 1.00 93.94 112 ARG A O 1
ATOM 879 N N . GLU A 1 113 ? -5.173 10.911 -7.272 1.00 90.25 113 GLU A N 1
ATOM 880 C CA . GLU A 1 113 ? -5.281 10.208 -8.564 1.00 90.25 113 GLU A CA 1
ATOM 881 C C . GLU A 1 113 ? -5.252 11.158 -9.774 1.00 90.25 113 GLU A C 1
ATOM 883 O O . GLU A 1 113 ? -4.865 10.766 -10.869 1.00 90.25 113 GLU A O 1
ATOM 888 N N . THR A 1 114 ? -5.645 12.419 -9.581 1.00 92.00 114 THR A N 1
ATOM 889 C CA . THR A 1 114 ? -5.624 13.464 -10.614 1.00 92.00 114 THR A CA 1
ATOM 890 C C . THR A 1 114 ? -4.274 14.166 -10.744 1.00 92.00 114 THR A C 1
ATOM 892 O O . THR A 1 114 ? -4.059 14.886 -11.718 1.00 92.00 114 THR A O 1
ATOM 895 N N . ASN A 1 115 ? -3.367 13.986 -9.778 1.00 93.94 115 ASN A N 1
ATOM 896 C CA . ASN A 1 115 ? -2.029 14.561 -9.816 1.00 93.94 115 ASN A CA 1
ATOM 897 C C . ASN A 1 115 ? -1.125 13.661 -10.660 1.00 93.94 115 ASN A C 1
ATOM 899 O O . ASN A 1 115 ? -0.394 12.819 -10.137 1.00 93.94 115 ASN A O 1
ATOM 903 N N . VAL A 1 116 ? -1.243 13.818 -11.976 1.00 93.56 116 VAL A N 1
ATOM 904 C CA . VAL A 1 116 ? -0.537 13.007 -12.965 1.00 93.56 116 VAL A CA 1
ATOM 905 C C . VAL A 1 116 ? 0.309 13.862 -13.890 1.00 93.56 116 VAL A C 1
ATOM 907 O O . VAL A 1 116 ? -0.020 15.011 -14.185 1.00 93.56 116 VAL A O 1
ATOM 910 N N . TYR A 1 117 ? 1.371 13.267 -14.416 1.00 90.31 117 TYR A N 1
ATOM 911 C CA . TYR A 1 117 ? 2.201 13.860 -15.456 1.00 90.31 117 TYR A CA 1
ATOM 912 C C . TYR A 1 117 ? 2.460 12.845 -16.568 1.00 90.31 117 TYR A C 1
ATOM 914 O O . TYR A 1 117 ? 2.328 11.636 -16.384 1.00 90.31 117 TYR A O 1
ATOM 922 N N . ARG A 1 118 ? 2.804 13.336 -17.761 1.00 90.00 118 ARG A N 1
ATOM 923 C CA . ARG A 1 118 ? 3.118 12.487 -18.915 1.00 90.00 118 ARG A CA 1
ATOM 924 C C . ARG A 1 118 ? 4.605 12.565 -19.197 1.00 90.00 118 ARG A C 1
ATOM 926 O O . ARG A 1 118 ? 5.160 13.661 -19.231 1.00 90.00 118 ARG A O 1
ATOM 933 N N . ALA A 1 119 ? 5.239 11.423 -19.415 1.00 82.94 119 ALA A N 1
ATOM 934 C CA . ALA A 1 119 ? 6.652 11.370 -19.758 1.00 82.94 119 ALA A CA 1
ATOM 935 C C . ALA A 1 119 ? 6.932 10.300 -20.812 1.00 82.94 119 ALA A C 1
ATOM 937 O O . ALA A 1 119 ? 6.201 9.317 -20.934 1.00 82.94 119 ALA A O 1
ATOM 938 N N . LEU A 1 120 ? 8.004 10.517 -21.575 1.00 80.12 120 LEU A N 1
ATOM 939 C CA . LEU A 1 120 ? 8.512 9.537 -22.524 1.00 80.12 120 LEU A CA 1
ATOM 940 C C . LEU A 1 120 ? 9.271 8.451 -21.756 1.00 80.12 120 LEU A C 1
ATOM 942 O O . LEU A 1 120 ? 10.236 8.749 -21.054 1.00 80.12 120 LEU A O 1
ATOM 946 N N . TYR A 1 121 ? 8.845 7.204 -21.904 1.00 74.19 121 TYR A N 1
ATOM 947 C CA . TYR A 1 121 ? 9.484 6.033 -21.318 1.00 74.19 121 TYR A CA 1
ATOM 948 C C . TYR A 1 121 ? 9.604 4.958 -22.396 1.00 74.19 121 TYR A C 1
ATOM 950 O O . TYR A 1 121 ? 8.610 4.608 -23.028 1.00 74.19 121 TYR A O 1
ATOM 958 N N . ASN A 1 122 ? 10.827 4.498 -22.675 1.00 71.81 122 ASN A N 1
ATOM 959 C CA . ASN A 1 122 ? 11.127 3.536 -23.747 1.00 71.81 122 ASN A CA 1
ATOM 960 C C . ASN A 1 122 ? 10.480 3.885 -25.109 1.00 71.81 122 ASN A C 1
ATOM 962 O O . ASN A 1 122 ? 10.000 3.015 -25.829 1.00 71.81 122 ASN A O 1
ATOM 966 N N . GLY A 1 123 ? 10.434 5.176 -25.462 1.00 78.50 123 GLY A N 1
ATOM 967 C CA . GLY A 1 123 ? 9.843 5.655 -26.721 1.00 78.50 123 GLY A CA 1
ATOM 968 C C . GLY A 1 123 ? 8.313 5.776 -26.728 1.00 78.50 123 GLY A C 1
ATOM 969 O O . GLY A 1 123 ? 7.748 6.172 -27.744 1.00 78.50 123 GLY A O 1
ATOM 970 N N . GLN A 1 124 ? 7.635 5.498 -25.610 1.00 82.62 124 GLN A N 1
ATOM 971 C CA . GLN A 1 124 ? 6.184 5.636 -25.456 1.00 82.62 124 GLN A CA 1
ATOM 972 C C . GLN A 1 124 ? 5.826 6.760 -24.477 1.00 82.62 124 GLN A C 1
ATOM 974 O O . GLN A 1 124 ? 6.509 6.968 -23.477 1.00 82.62 124 GLN A O 1
ATOM 979 N N . ILE A 1 125 ? 4.746 7.499 -24.752 1.00 86.19 125 ILE A N 1
ATOM 980 C CA . ILE A 1 125 ? 4.222 8.515 -23.826 1.00 86.19 125 ILE A CA 1
ATOM 981 C C . ILE A 1 125 ? 3.301 7.823 -22.823 1.00 86.19 125 ILE A C 1
ATOM 983 O O . ILE A 1 125 ? 2.174 7.459 -23.162 1.00 86.19 125 ILE A O 1
ATOM 987 N N . LEU A 1 126 ? 3.775 7.684 -21.589 1.00 85.25 126 LEU A N 1
ATOM 988 C CA . LEU A 1 126 ? 3.026 7.097 -20.481 1.00 85.25 126 LEU A CA 1
ATOM 989 C C . LEU A 1 126 ? 2.575 8.183 -19.499 1.00 85.25 126 LEU A C 1
ATOM 991 O O . LEU A 1 126 ? 3.180 9.255 -19.413 1.00 85.25 126 LEU A O 1
ATOM 995 N N . THR A 1 127 ? 1.483 7.907 -18.788 1.00 90.00 127 THR A N 1
ATOM 996 C CA . THR A 1 127 ? 0.940 8.771 -17.733 1.00 90.00 127 THR A CA 1
ATOM 997 C C . THR A 1 127 ? 1.297 8.173 -16.380 1.00 90.00 127 THR A C 1
ATOM 999 O O . THR A 1 127 ? 1.025 7.001 -16.139 1.00 90.00 127 THR A O 1
ATOM 1002 N N . PHE A 1 128 ? 1.865 8.994 -15.507 1.00 88.81 128 PHE A N 1
ATOM 1003 C CA . PHE A 1 128 ? 2.384 8.613 -14.199 1.00 88.81 128 PHE A CA 1
ATOM 1004 C C . PHE A 1 128 ? 1.702 9.415 -13.102 1.00 88.81 128 PHE A C 1
ATOM 1006 O O . PHE A 1 128 ? 1.261 10.540 -13.341 1.00 88.81 128 PHE A O 1
ATOM 1013 N N . VAL A 1 129 ? 1.621 8.839 -11.908 1.00 92.44 129 VAL A N 1
ATOM 1014 C CA . VAL A 1 129 ? 1.045 9.486 -10.731 1.00 92.44 129 VAL A CA 1
ATOM 1015 C C . VAL A 1 129 ? 2.182 10.104 -9.931 1.00 92.44 129 VAL A C 1
ATOM 1017 O O . VAL A 1 129 ? 3.046 9.393 -9.430 1.00 92.44 129 VAL A O 1
ATOM 1020 N N . THR A 1 130 ? 2.167 11.427 -9.777 1.00 91.12 130 THR A N 1
ATOM 1021 C CA . THR A 1 130 ? 3.211 12.166 -9.048 1.00 91.12 130 THR A CA 1
ATOM 1022 C C . THR A 1 130 ? 3.331 11.697 -7.599 1.00 91.12 130 THR A C 1
ATOM 1024 O O . THR A 1 130 ? 4.419 11.594 -7.057 1.00 91.12 130 THR A O 1
ATOM 1027 N N . ASP A 1 131 ? 2.208 11.363 -6.961 1.00 91.38 131 ASP A N 1
ATOM 1028 C CA . ASP A 1 131 ? 2.189 10.903 -5.566 1.00 91.38 131 ASP A CA 1
ATOM 1029 C C . ASP A 1 131 ? 2.671 9.439 -5.402 1.00 91.38 131 ASP A C 1
ATOM 1031 O O . ASP A 1 131 ? 2.660 8.916 -4.289 1.00 91.38 131 ASP A O 1
ATOM 1035 N N . LEU A 1 132 ? 3.054 8.767 -6.498 1.00 90.56 132 LEU A N 1
ATOM 1036 C CA . LEU A 1 132 ? 3.767 7.484 -6.493 1.00 90.56 132 LEU A CA 1
ATOM 1037 C C . LEU A 1 132 ? 5.267 7.633 -6.784 1.00 90.56 132 LEU A C 1
ATOM 1039 O O . LEU A 1 132 ? 5.963 6.623 -6.777 1.00 90.56 132 LEU A O 1
ATOM 1043 N N . ASP A 1 133 ? 5.754 8.841 -7.085 1.00 85.81 133 ASP A N 1
ATOM 1044 C CA . ASP A 1 133 ? 7.177 9.055 -7.371 1.00 85.81 133 ASP A CA 1
ATOM 1045 C C . ASP A 1 133 ? 8.032 8.973 -6.102 1.00 85.81 133 ASP A C 1
ATOM 1047 O O . ASP A 1 133 ? 9.160 8.491 -6.172 1.00 85.81 133 ASP A O 1
ATOM 1051 N N . ASP A 1 134 ? 7.497 9.462 -4.978 1.00 81.12 134 ASP A N 1
ATOM 1052 C CA . ASP A 1 134 ? 8.194 9.542 -3.699 1.00 81.12 134 ASP A CA 1
ATOM 1053 C C . ASP A 1 134 ? 7.271 9.191 -2.517 1.00 81.12 134 ASP A C 1
ATOM 1055 O O . ASP A 1 134 ? 6.052 9.448 -2.532 1.00 81.12 134 ASP A O 1
ATOM 1059 N N . ASN A 1 135 ? 7.871 8.653 -1.449 1.00 79.94 135 ASN A N 1
ATOM 1060 C CA . ASN A 1 135 ? 7.171 8.374 -0.203 1.00 79.94 135 ASN A CA 1
ATOM 1061 C C . ASN A 1 135 ? 6.643 9.674 0.430 1.00 79.94 135 ASN A C 1
ATOM 1063 O O . ASN A 1 135 ? 7.152 10.777 0.211 1.00 79.94 135 ASN A O 1
ATOM 1067 N N . ALA A 1 136 ? 5.571 9.576 1.224 1.00 81.44 136 ALA A N 1
ATOM 1068 C CA . ALA A 1 136 ? 5.020 10.772 1.855 1.00 81.44 136 ALA A CA 1
ATOM 1069 C C . ALA A 1 136 ? 6.070 11.412 2.798 1.00 81.44 136 ALA A C 1
ATOM 1071 O O . ALA A 1 136 ? 6.515 10.767 3.752 1.00 81.44 136 ALA A O 1
ATOM 1072 N N . PRO A 1 137 ? 6.452 12.688 2.597 1.00 69.62 137 PRO A N 1
ATOM 1073 C CA . PRO A 1 137 ? 7.665 13.238 3.196 1.00 69.62 137 PRO A CA 1
ATOM 1074 C C . PRO A 1 137 ? 7.539 13.407 4.713 1.00 69.62 137 PRO A C 1
ATOM 1076 O O . PRO A 1 137 ? 6.748 14.223 5.183 1.00 69.62 137 PRO A O 1
ATOM 1079 N N . GLY A 1 138 ? 8.366 12.710 5.497 1.00 60.09 138 GLY A N 1
ATOM 1080 C CA . GLY A 1 138 ? 8.507 12.867 6.952 1.00 60.09 138 GLY A CA 1
ATOM 1081 C C . GLY A 1 138 ? 7.429 12.146 7.772 1.00 60.09 138 GLY A C 1
ATOM 1082 O O . GLY A 1 138 ? 6.320 12.671 7.928 1.00 60.09 138 GLY A O 1
ATOM 1083 N N . GLY A 1 139 ? 7.798 10.996 8.348 1.00 52.25 139 GLY A N 1
ATOM 1084 C CA . GLY A 1 139 ? 6.967 10.089 9.156 1.00 52.25 139 GLY A CA 1
ATOM 1085 C C . GLY A 1 139 ? 6.306 10.738 10.376 1.00 52.25 139 GLY A C 1
ATOM 1086 O O . GLY A 1 139 ? 6.802 10.680 11.499 1.00 52.25 139 GLY A O 1
ATOM 1087 N N . GLY A 1 140 ? 5.161 11.383 10.159 1.00 48.75 140 GLY A N 1
ATOM 1088 C CA . GLY A 1 140 ? 4.391 12.069 11.191 1.00 48.75 140 GLY A CA 1
ATOM 1089 C C . GLY A 1 140 ? 2.886 11.940 10.968 1.00 48.75 140 GLY A C 1
ATOM 1090 O O . GLY A 1 140 ? 2.418 11.704 9.862 1.00 48.75 140 GLY A O 1
ATOM 1091 N N . ASN A 1 141 ? 2.103 12.160 12.027 1.00 58.75 141 ASN A N 1
ATOM 1092 C CA . ASN A 1 141 ? 0.640 11.993 12.056 1.00 58.75 141 ASN A CA 1
ATOM 1093 C C . ASN A 1 141 ? -0.164 13.033 11.237 1.00 58.75 141 ASN A C 1
ATOM 1095 O O . ASN A 1 141 ? -1.361 13.221 11.485 1.00 58.75 141 ASN A O 1
ATOM 1099 N N . SER A 1 142 ? 0.449 13.739 10.291 1.00 71.12 142 SER A N 1
ATOM 1100 C CA . SER A 1 142 ? -0.229 14.737 9.456 1.00 71.12 142 SER A CA 1
ATOM 1101 C C . SER A 1 142 ? -0.568 14.138 8.094 1.00 71.12 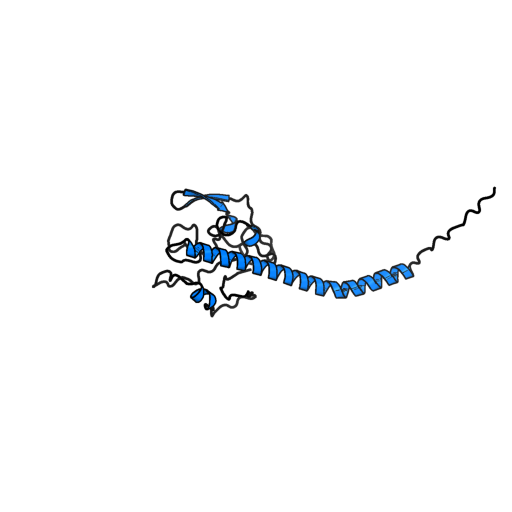142 SER A C 1
ATOM 1103 O O . SER A 1 142 ? 0.279 13.446 7.536 1.00 71.12 142 SER A O 1
ATOM 1105 N N . PRO A 1 143 ? -1.765 14.396 7.533 1.00 80.75 143 PRO A N 1
ATOM 1106 C CA . PRO A 1 143 ? -2.081 13.958 6.182 1.00 80.75 143 PRO A CA 1
ATOM 1107 C C . PRO A 1 143 ? -1.119 14.563 5.165 1.00 80.75 143 PRO A C 1
ATOM 1109 O O . PRO A 1 143 ? -0.959 15.784 5.123 1.00 80.75 143 PRO A O 1
ATOM 1112 N N . LYS A 1 144 ? -0.487 13.714 4.356 1.00 82.31 144 LYS A N 1
ATOM 1113 C CA . LYS A 1 144 ? 0.498 14.125 3.354 1.00 82.31 144 LYS A CA 1
ATOM 1114 C C . LYS A 1 144 ? 0.274 13.383 2.038 1.00 82.31 144 LYS A C 1
ATOM 1116 O O . LYS A 1 144 ? -0.092 12.206 2.079 1.00 82.31 144 LYS A O 1
ATOM 1121 N N . PRO A 1 145 ? 0.478 14.058 0.896 1.00 89.50 145 PRO A N 1
ATOM 1122 C CA . PRO A 1 145 ? 0.490 13.377 -0.383 1.00 89.50 145 PRO A CA 1
ATOM 1123 C C . PRO A 1 145 ? 1.720 12.467 -0.475 1.00 89.50 145 PRO A C 1
ATOM 1125 O O . PRO A 1 145 ? 2.790 12.843 0.004 1.00 89.50 145 PRO A O 1
ATOM 1128 N N . GLY A 1 146 ? 1.546 11.294 -1.073 1.00 88.00 146 GLY A N 1
ATOM 1129 C CA . GLY A 1 146 ? 2.590 10.282 -1.231 1.00 88.00 146 GLY A CA 1
ATOM 1130 C C . GLY A 1 146 ? 2.119 8.896 -0.799 1.00 88.00 146 GLY A C 1
ATOM 1131 O O . GLY A 1 146 ? 1.088 8.744 -0.131 1.00 88.00 146 GLY A O 1
ATOM 1132 N N . HIS A 1 147 ? 2.879 7.869 -1.160 1.00 87.62 147 HIS A N 1
ATOM 1133 C CA . HIS A 1 147 ? 2.608 6.495 -0.737 1.00 87.62 147 HIS A CA 1
ATOM 1134 C C . HIS A 1 147 ? 3.171 6.189 0.663 1.00 87.62 147 HIS A C 1
ATOM 1136 O O . HIS A 1 147 ? 3.798 7.024 1.315 1.00 87.62 147 HIS A O 1
ATOM 1142 N N . SER A 1 148 ? 2.835 5.011 1.198 1.00 85.06 148 SER A N 1
ATOM 1143 C CA . SER A 1 148 ? 3.177 4.586 2.574 1.00 85.06 148 SER A CA 1
ATOM 1144 C C . SER A 1 148 ? 4.206 3.464 2.653 1.00 85.06 148 SER A C 1
ATOM 1146 O O . SER A 1 148 ? 4.322 2.830 3.694 1.00 85.06 148 SER A O 1
ATOM 1148 N N . TYR A 1 149 ? 4.833 3.123 1.536 1.00 80.06 149 TYR A N 1
ATOM 1149 C CA . TYR A 1 149 ? 5.652 1.924 1.420 1.00 80.06 149 TYR A CA 1
ATOM 1150 C C . TYR A 1 149 ? 6.890 2.224 0.610 1.00 80.06 149 TYR A C 1
ATOM 1152 O O . TYR A 1 149 ? 6.778 2.877 -0.414 1.00 80.06 149 TYR A O 1
ATOM 1160 N N . GLU A 1 150 ? 8.029 1.698 1.017 1.00 74.38 150 GLU A N 1
ATOM 1161 C CA . GLU A 1 150 ? 9.293 1.911 0.324 1.00 74.38 150 GLU A CA 1
ATOM 1162 C C . GLU A 1 150 ? 9.819 0.553 -0.121 1.00 74.38 150 GLU A C 1
ATOM 1164 O O . GLU A 1 150 ? 10.083 -0.324 0.702 1.00 74.38 150 GLU A O 1
ATOM 1169 N N . VAL A 1 151 ? 9.932 0.325 -1.426 1.00 71.94 151 VAL A N 1
ATOM 1170 C CA . VAL A 1 151 ? 10.342 -0.988 -1.926 1.00 71.94 151 VAL A CA 1
ATOM 1171 C C . VAL A 1 151 ? 11.855 -0.990 -2.064 1.00 71.94 151 VAL A C 1
ATOM 1173 O O . VAL A 1 151 ? 12.401 -0.764 -3.139 1.00 71.94 151 VAL A O 1
ATOM 1176 N N . PHE A 1 152 ? 12.530 -1.288 -0.955 1.00 64.00 152 PHE A N 1
ATOM 1177 C CA . PHE A 1 152 ? 13.986 -1.272 -0.922 1.00 64.00 152 PHE A CA 1
ATOM 1178 C C . PHE A 1 152 ? 14.610 -2.257 -1.911 1.00 64.00 152 PHE A C 1
ATOM 1180 O O . PHE A 1 152 ? 14.486 -3.489 -1.808 1.00 64.00 152 PHE A O 1
ATOM 1187 N N . GLY A 1 153 ? 15.406 -1.684 -2.801 1.00 55.66 153 GLY A N 1
ATOM 1188 C CA . GLY A 1 153 ? 16.333 -2.351 -3.681 1.00 55.66 153 GLY A CA 1
ATOM 1189 C C . GLY A 1 153 ? 17.530 -2.934 -2.917 1.00 55.66 153 GLY A C 1
ATOM 1190 O O . GLY A 1 153 ? 18.663 -2.540 -3.165 1.00 55.66 153 GLY A O 1
ATOM 1191 N N . ASN A 1 154 ? 17.358 -3.937 -2.044 1.00 50.47 154 ASN A N 1
ATOM 1192 C CA . ASN A 1 154 ? 18.460 -4.771 -1.507 1.00 50.47 154 ASN A CA 1
ATOM 1193 C C . ASN A 1 154 ? 19.231 -5.610 -2.570 1.00 50.47 154 ASN A C 1
ATOM 1195 O O . ASN A 1 154 ? 19.759 -6.692 -2.303 1.00 50.47 154 ASN A O 1
ATOM 1199 N N . TRP A 1 155 ? 19.290 -5.108 -3.800 1.00 50.62 155 TRP A N 1
ATOM 1200 C CA . TRP A 1 155 ? 19.628 -5.794 -5.043 1.00 50.62 155 TRP A CA 1
ATOM 1201 C C . TRP A 1 155 ? 20.872 -5.196 -5.711 1.00 50.62 155 TRP A C 1
ATOM 1203 O O . TRP A 1 155 ? 21.274 -5.624 -6.791 1.00 50.62 155 TRP A O 1
ATOM 1213 N N . LYS A 1 156 ? 21.521 -4.238 -5.043 1.00 44.47 156 LYS A N 1
ATOM 1214 C CA . LYS A 1 156 ? 22.712 -3.535 -5.510 1.00 44.47 156 LYS A CA 1
ATOM 1215 C C . LYS A 1 156 ? 23.973 -4.258 -5.034 1.00 44.47 156 LYS A C 1
ATOM 1217 O O . LYS A 1 156 ? 24.563 -3.902 -4.018 1.00 44.47 156 LYS A O 1
ATOM 1222 N N . SER A 1 157 ? 24.442 -5.264 -5.771 1.00 44.50 157 SER A N 1
ATOM 1223 C CA . SER A 1 157 ? 25.888 -5.498 -5.734 1.00 44.50 157 SER A CA 1
ATOM 1224 C C . SER A 1 157 ? 26.516 -4.422 -6.611 1.00 44.50 157 SER A C 1
ATOM 1226 O O . SER A 1 157 ? 26.366 -4.463 -7.829 1.00 44.50 157 SER A O 1
ATOM 1228 N N . ALA A 1 158 ? 27.205 -3.453 -6.000 1.00 46.75 158 ALA A N 1
ATOM 1229 C CA . ALA A 1 158 ? 27.911 -2.379 -6.710 1.00 46.75 158 ALA A CA 1
ATOM 1230 C C . ALA A 1 158 ? 28.946 -2.894 -7.738 1.00 46.75 158 ALA A C 1
ATOM 1232 O O . ALA A 1 158 ? 29.483 -2.112 -8.516 1.00 46.75 158 ALA A O 1
ATOM 1233 N N . THR A 1 159 ? 29.221 -4.200 -7.742 1.00 48.38 159 THR A N 1
ATOM 1234 C CA . THR A 1 159 ? 30.293 -4.848 -8.496 1.00 48.38 159 THR A CA 1
ATOM 1235 C C . THR A 1 159 ? 29.862 -6.067 -9.326 1.00 48.38 159 THR A C 1
ATOM 1237 O O . THR A 1 159 ? 30.696 -6.557 -10.080 1.00 48.38 159 THR A O 1
ATOM 1240 N N . ALA A 1 160 ? 28.616 -6.568 -9.246 1.00 50.56 160 ALA A N 1
ATOM 1241 C CA . ALA A 1 160 ? 28.254 -7.872 -9.847 1.00 50.56 160 ALA A CA 1
ATOM 1242 C C . ALA A 1 160 ? 26.944 -7.930 -10.669 1.00 50.56 160 ALA A C 1
ATOM 1244 O O . ALA A 1 160 ? 26.479 -9.021 -10.997 1.00 50.56 160 ALA A O 1
ATOM 1245 N N . GLY A 1 161 ? 26.351 -6.788 -11.034 1.00 53.78 161 GLY A N 1
ATOM 1246 C CA . GLY A 1 161 ? 25.074 -6.759 -11.764 1.00 53.78 161 GLY A CA 1
ATOM 1247 C C . GLY A 1 161 ? 23.877 -7.194 -10.907 1.00 53.78 161 GLY A C 1
ATOM 1248 O O . GLY A 1 161 ? 24.002 -7.359 -9.692 1.00 53.78 161 GLY A O 1
ATOM 1249 N N . TYR A 1 162 ? 22.707 -7.344 -11.536 1.00 54.09 162 TYR A N 1
ATOM 1250 C CA . TYR A 1 162 ? 21.455 -7.749 -10.886 1.00 54.09 162 TYR A CA 1
ATOM 1251 C C . TYR A 1 162 ? 21.286 -9.265 -11.001 1.00 54.09 162 TYR A C 1
ATOM 1253 O O . TYR A 1 162 ? 20.854 -9.753 -12.043 1.00 54.09 162 TYR A O 1
ATOM 1261 N N . PRO A 1 163 ? 21.666 -10.063 -9.987 1.00 53.28 163 PRO A N 1
ATOM 1262 C CA . PRO A 1 163 ? 21.488 -11.502 -10.079 1.00 53.28 163 PRO A CA 1
ATOM 1263 C C . PRO A 1 163 ? 19.991 -11.824 -10.113 1.00 53.28 163 PRO A C 1
ATOM 1265 O O . PRO A 1 163 ? 19.329 -11.667 -9.085 1.00 53.28 163 PRO A O 1
ATOM 1268 N N . ARG A 1 164 ? 19.487 -12.321 -11.258 1.00 53.78 164 ARG A N 1
ATOM 1269 C CA . ARG A 1 164 ? 18.150 -12.934 -11.395 1.00 53.78 164 ARG A CA 1
ATOM 1270 C C . ARG A 1 164 ? 17.891 -13.817 -10.174 1.00 53.78 164 ARG A C 1
ATOM 1272 O O . ARG A 1 164 ? 18.607 -14.798 -9.945 1.00 53.78 164 ARG A O 1
ATOM 1279 N N . LYS A 1 165 ? 16.893 -13.472 -9.359 1.00 55.66 165 LYS A N 1
ATOM 1280 C CA . LYS A 1 165 ? 16.518 -14.292 -8.204 1.00 55.66 165 LYS A CA 1
ATOM 1281 C C . LYS A 1 165 ? 15.343 -15.167 -8.583 1.00 55.66 165 LYS A C 1
ATOM 1283 O O . LYS A 1 165 ? 14.290 -14.691 -8.978 1.00 55.66 165 LYS A O 1
ATOM 1288 N N . THR A 1 166 ? 15.531 -16.469 -8.432 1.00 56.94 166 THR A N 1
ATOM 1289 C CA . THR A 1 166 ? 14.435 -17.427 -8.544 1.00 56.94 166 THR A CA 1
ATOM 1290 C C . THR A 1 166 ? 13.497 -17.276 -7.350 1.00 56.94 166 THR A C 1
ATOM 1292 O O . THR A 1 166 ? 13.930 -16.865 -6.268 1.00 56.94 166 THR A O 1
ATOM 1295 N N . GLN A 1 167 ? 12.242 -17.708 -7.500 1.00 55.38 167 GLN A N 1
ATOM 1296 C CA . GLN A 1 167 ? 11.286 -17.836 -6.394 1.00 55.38 167 GLN A CA 1
ATOM 1297 C C . GLN A 1 167 ? 11.934 -18.506 -5.167 1.00 55.38 167 GLN A C 1
ATOM 1299 O O . GLN A 1 167 ? 11.825 -18.021 -4.048 1.00 55.38 167 GLN A O 1
ATOM 1304 N N . ARG A 1 168 ? 12.731 -19.563 -5.374 1.00 57.38 168 ARG A N 1
ATOM 1305 C CA . ARG A 1 168 ? 13.485 -20.233 -4.304 1.00 57.38 168 ARG A CA 1
ATOM 1306 C C . ARG A 1 168 ? 14.505 -19.324 -3.609 1.00 57.38 168 ARG A C 1
ATOM 1308 O O . ARG A 1 168 ? 14.644 -19.408 -2.393 1.00 57.38 168 ARG A O 1
ATOM 1315 N N . SER A 1 169 ? 15.252 -18.497 -4.342 1.00 52.78 169 SER A N 1
ATOM 1316 C CA . SER A 1 169 ? 16.215 -17.573 -3.726 1.00 52.78 169 SER A CA 1
ATOM 1317 C C . SER A 1 169 ? 15.526 -16.462 -2.940 1.00 52.78 169 SER A C 1
ATOM 1319 O O . SER A 1 169 ? 16.124 -15.944 -2.002 1.00 52.78 169 SER A O 1
ATOM 1321 N N . LEU A 1 170 ? 14.308 -16.102 -3.333 1.00 55.31 170 LEU A N 1
ATOM 1322 C CA . LEU A 1 170 ? 13.496 -15.099 -2.667 1.00 55.31 170 LEU A CA 1
ATOM 1323 C C . LEU A 1 170 ? 12.893 -15.600 -1.361 1.00 55.31 170 LEU A C 1
ATOM 1325 O O . LEU A 1 170 ? 13.085 -14.969 -0.329 1.00 55.31 170 LEU A O 1
ATOM 1329 N N . LEU A 1 171 ? 12.280 -16.784 -1.405 1.00 53.72 171 LEU A N 1
ATOM 1330 C CA . LEU A 1 171 ? 11.672 -17.452 -0.251 1.00 53.72 171 LEU A CA 1
ATOM 1331 C C . LEU A 1 171 ? 12.665 -17.752 0.885 1.00 53.72 171 LEU A C 1
ATOM 1333 O O . LEU A 1 171 ? 12.262 -17.977 2.019 1.00 53.72 171 LEU A O 1
ATOM 1337 N N . ASN A 1 172 ? 13.965 -17.814 0.579 1.00 49.12 172 ASN A N 1
ATOM 1338 C CA . ASN A 1 172 ? 15.023 -18.095 1.552 1.00 49.12 172 ASN A CA 1
ATOM 1339 C C . ASN A 1 172 ? 15.838 -16.846 1.936 1.00 49.12 172 ASN A C 1
ATOM 1341 O O . ASN A 1 172 ? 16.771 -16.942 2.738 1.00 49.12 172 ASN A O 1
ATOM 1345 N N . TYR A 1 173 ? 15.551 -15.681 1.345 1.00 47.41 173 TYR A N 1
ATOM 1346 C CA . TYR A 1 173 ? 16.313 -14.464 1.606 1.00 47.41 173 TYR A CA 1
ATOM 1347 C C . TYR A 1 173 ? 15.872 -13.837 2.928 1.00 47.41 173 TYR A C 1
ATOM 1349 O O . TYR A 1 173 ? 14.734 -13.417 3.068 1.00 47.41 173 TYR A O 1
ATOM 1357 N N . LYS A 1 174 ? 16.789 -13.719 3.892 1.00 49.50 174 LYS A N 1
ATOM 1358 C CA . LYS A 1 174 ? 16.552 -13.052 5.179 1.00 49.50 174 LYS A CA 1
ATOM 1359 C C . LYS A 1 174 ? 17.455 -11.829 5.292 1.00 49.50 174 LYS A C 1
ATOM 1361 O O . LYS A 1 174 ? 18.675 -11.980 5.402 1.00 49.50 174 LYS A O 1
ATOM 1366 N N . HIS A 1 175 ? 16.878 -10.628 5.290 1.00 45.75 175 HIS A N 1
ATOM 1367 C CA . HIS A 1 175 ? 17.657 -9.408 5.497 1.00 45.75 175 HIS A CA 1
ATOM 1368 C C . HIS A 1 175 ? 18.141 -9.334 6.958 1.00 45.75 175 HIS A C 1
ATOM 1370 O O . HIS A 1 175 ? 17.350 -9.505 7.885 1.00 45.75 175 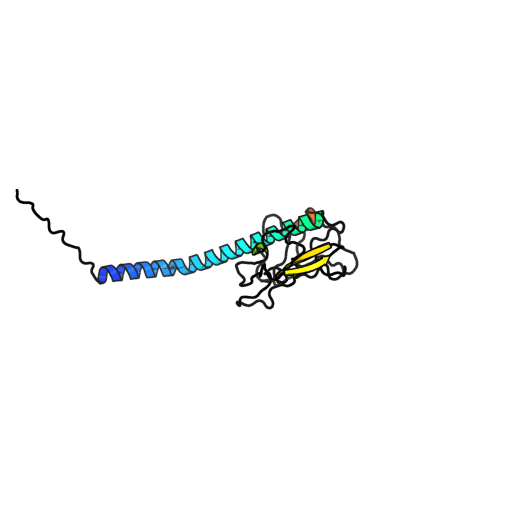HIS A O 1
ATOM 1376 N N . ARG A 1 176 ? 19.454 -9.169 7.181 1.00 38.03 176 ARG A N 1
ATOM 1377 C CA . ARG A 1 176 ? 20.088 -9.368 8.504 1.00 38.03 176 ARG A CA 1
ATOM 1378 C C . ARG A 1 176 ? 20.244 -8.110 9.357 1.00 38.03 176 ARG A C 1
ATOM 1380 O O . ARG A 1 176 ? 20.769 -8.223 10.458 1.00 38.03 176 ARG A O 1
ATOM 1387 N N . ASN A 1 177 ? 19.830 -6.936 8.893 1.00 38.03 177 ASN A N 1
ATOM 1388 C CA . ASN A 1 177 ? 20.142 -5.708 9.612 1.00 38.03 177 ASN A CA 1
ATOM 1389 C C . ASN A 1 177 ? 19.082 -4.647 9.349 1.00 38.03 177 ASN A C 1
ATOM 1391 O O . ASN A 1 177 ? 19.084 -4.099 8.259 1.00 38.03 177 ASN A O 1
ATOM 1395 N N . VAL A 1 178 ? 18.187 -4.388 10.312 1.00 42.72 178 VAL A N 1
ATOM 1396 C CA . VAL A 1 178 ? 17.482 -3.101 10.446 1.00 42.72 178 VAL A CA 1
ATOM 1397 C C . VAL A 1 178 ? 16.657 -3.021 11.734 1.00 42.72 178 VAL A C 1
ATOM 1399 O O . VAL A 1 178 ? 15.835 -3.885 12.034 1.00 42.72 178 VAL A O 1
ATOM 1402 N N . ASN A 1 179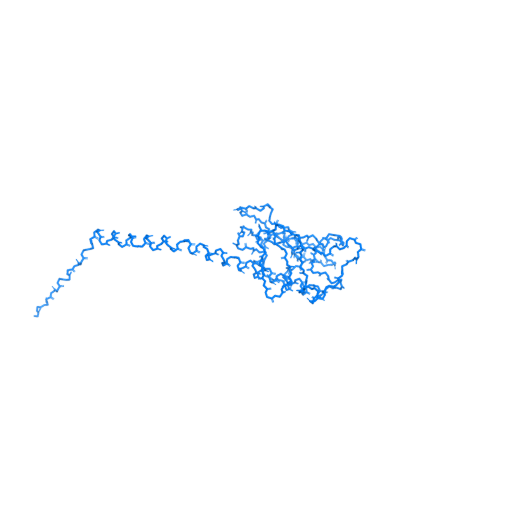 ? 16.849 -1.919 12.458 1.00 32.34 179 ASN A N 1
ATOM 1403 C CA . ASN A 1 179 ? 16.032 -1.461 13.579 1.00 32.34 179 ASN A CA 1
ATOM 1404 C C . ASN A 1 179 ? 14.684 -0.877 13.088 1.00 32.34 179 ASN A C 1
ATOM 1406 O O . ASN A 1 179 ? 14.376 0.273 13.391 1.00 32.34 179 ASN A O 1
ATOM 1410 N N . PHE A 1 180 ? 13.881 -1.627 12.324 1.00 38.38 180 PHE A N 1
ATOM 1411 C CA . PHE A 1 180 ? 12.544 -1.177 11.899 1.00 38.38 180 PHE A CA 1
ATOM 1412 C C . PHE A 1 180 ? 11.453 -1.748 12.808 1.00 38.38 180 PHE A C 1
ATOM 1414 O O . PHE A 1 180 ? 11.452 -2.931 13.149 1.00 38.38 180 PHE A O 1
ATOM 1421 N N . ARG A 1 181 ? 10.537 -0.877 13.247 1.00 33.19 181 ARG A N 1
ATOM 1422 C CA . ARG A 1 181 ? 9.655 -1.138 14.391 1.00 33.19 181 ARG A CA 1
ATOM 1423 C C . ARG A 1 181 ? 8.556 -2.170 14.148 1.00 33.19 181 ARG A C 1
ATOM 1425 O O . ARG A 1 181 ? 8.154 -2.776 15.132 1.00 33.19 181 ARG A O 1
ATOM 1432 N N . GLU A 1 182 ? 8.102 -2.443 12.921 1.00 36.38 182 GLU A N 1
ATOM 1433 C CA . GLU A 1 182 ? 7.078 -3.476 12.684 1.00 36.38 182 GLU A CA 1
ATOM 1434 C C . GLU A 1 182 ? 7.189 -4.161 11.311 1.00 36.38 182 GLU A C 1
ATOM 1436 O O . GLU A 1 182 ? 6.493 -3.833 10.358 1.00 36.38 182 GLU A O 1
ATOM 1441 N N . MET A 1 183 ? 8.018 -5.202 11.239 1.00 39.00 183 MET A N 1
ATOM 1442 C CA . MET A 1 183 ? 7.986 -6.202 10.169 1.00 39.00 183 MET A CA 1
ATOM 1443 C C . MET A 1 183 ? 6.730 -7.072 10.327 1.00 39.00 183 MET A C 1
ATOM 1445 O O . MET A 1 183 ? 6.459 -7.563 11.428 1.00 39.00 183 MET A O 1
ATOM 1449 N N . ILE A 1 184 ? 5.955 -7.287 9.258 1.00 39.41 184 ILE A N 1
ATOM 1450 C CA . ILE A 1 184 ? 4.813 -8.201 9.311 1.00 39.41 184 ILE A CA 1
ATOM 1451 C C . ILE A 1 184 ? 4.946 -9.299 8.253 1.00 39.41 184 ILE A C 1
ATOM 1453 O O . ILE A 1 184 ? 5.120 -9.046 7.067 1.00 39.41 184 ILE A O 1
ATOM 1457 N N . VAL A 1 185 ? 4.888 -10.531 8.752 1.00 36.94 185 VAL A N 1
ATOM 1458 C CA . VAL A 1 185 ? 5.174 -11.801 8.080 1.00 36.94 185 VAL A CA 1
ATOM 1459 C C . VAL A 1 185 ? 3.910 -12.341 7.404 1.00 36.94 185 VAL A C 1
ATOM 1461 O O . VAL A 1 185 ? 2.829 -12.287 7.992 1.00 36.94 185 VAL A O 1
ATOM 1464 N N . SER A 1 186 ? 4.031 -12.913 6.203 1.00 29.84 186 SER A N 1
ATOM 1465 C CA . SER A 1 186 ? 2.960 -13.708 5.587 1.00 29.84 186 SER A CA 1
ATOM 1466 C C . SER A 1 186 ? 3.526 -14.875 4.779 1.00 29.84 186 SER A C 1
ATOM 1468 O O . SER A 1 186 ? 4.290 -14.645 3.851 1.00 29.84 186 SER A O 1
ATOM 1470 N N . VAL A 1 187 ? 3.116 -16.084 5.196 1.00 31.11 187 VAL A N 1
ATOM 1471 C CA . VAL A 1 187 ? 3.108 -17.477 4.664 1.00 31.11 187 VAL A CA 1
ATOM 1472 C C . VAL A 1 187 ? 4.106 -17.962 3.586 1.00 31.11 187 VAL A C 1
ATOM 1474 O O . VAL A 1 187 ? 4.145 -19.158 3.318 1.00 31.11 187 VAL A O 1
ATOM 1477 N N . SER A 1 188 ? 4.934 -17.112 2.986 1.00 33.47 188 SER A N 1
ATOM 1478 C CA . SER A 1 188 ? 5.967 -17.484 2.012 1.00 33.47 188 SER A CA 1
ATOM 1479 C C . SER A 1 188 ? 7.106 -16.448 1.963 1.00 33.47 188 SER A C 1
ATOM 1481 O O . SER A 1 188 ? 7.426 -15.943 0.890 1.00 33.47 188 SER A O 1
ATOM 1483 N N . ASP A 1 189 ? 7.644 -16.088 3.135 1.00 35.94 189 ASP A N 1
ATOM 1484 C CA . ASP A 1 189 ? 8.910 -15.381 3.443 1.00 35.94 189 ASP A CA 1
ATOM 1485 C C . ASP A 1 189 ? 9.688 -14.723 2.278 1.00 35.94 189 ASP A C 1
ATOM 1487 O O . ASP A 1 189 ? 10.870 -14.980 2.067 1.00 35.94 189 ASP A O 1
ATOM 1491 N N . THR A 1 190 ? 9.046 -13.820 1.534 1.00 34.53 190 THR A N 1
ATOM 1492 C CA . THR A 1 190 ? 9.689 -12.949 0.540 1.00 34.53 190 THR A CA 1
ATOM 1493 C C . THR A 1 190 ? 9.423 -11.502 0.945 1.00 34.53 190 THR A C 1
ATOM 1495 O O . THR A 1 190 ? 8.271 -11.116 1.136 1.00 34.53 190 THR A O 1
ATOM 1498 N N . PHE A 1 191 ? 10.492 -10.728 1.151 1.00 43.62 191 PHE A N 1
ATOM 1499 C CA . PHE A 1 191 ? 10.470 -9.456 1.878 1.00 43.62 191 PHE A CA 1
ATOM 1500 C C . PHE A 1 191 ? 10.327 -8.237 0.956 1.00 43.62 191 PHE A C 1
ATOM 1502 O O . PHE A 1 191 ? 11.078 -8.093 -0.005 1.00 43.62 191 PHE A O 1
ATOM 1509 N N . ILE A 1 192 ? 9.427 -7.327 1.335 1.00 45.66 192 ILE A N 1
ATOM 1510 C CA . ILE A 1 192 ? 9.365 -5.921 0.917 1.00 45.66 192 ILE A CA 1
ATOM 1511 C C . ILE A 1 192 ? 9.448 -5.099 2.203 1.00 45.66 192 ILE A C 1
ATOM 1513 O O . ILE A 1 192 ? 8.785 -5.430 3.190 1.00 45.66 192 ILE A O 1
ATOM 1517 N N . ILE A 1 193 ? 10.318 -4.092 2.217 1.00 50.06 193 ILE A N 1
ATOM 1518 C CA . ILE A 1 193 ? 10.510 -3.201 3.363 1.00 50.06 193 ILE A CA 1
ATOM 1519 C C . ILE A 1 193 ? 9.398 -2.132 3.337 1.00 50.06 193 ILE A C 1
ATOM 1521 O O . ILE A 1 193 ? 8.733 -1.921 2.331 1.00 50.06 193 ILE A O 1
ATOM 1525 N N . ILE A 1 194 ? 9.076 -1.561 4.490 1.00 41.34 194 ILE A N 1
ATOM 1526 C CA . ILE A 1 194 ? 8.079 -0.503 4.641 1.00 41.34 194 ILE A CA 1
ATOM 1527 C C . ILE A 1 194 ? 8.682 0.462 5.649 1.00 41.34 194 ILE A C 1
ATOM 1529 O O . ILE A 1 194 ? 8.900 0.050 6.792 1.00 41.34 194 ILE A O 1
ATOM 1533 N N . ASP A 1 195 ? 8.941 1.702 5.249 1.00 37.78 195 ASP A N 1
ATOM 1534 C CA . ASP A 1 195 ? 8.964 2.800 6.210 1.00 37.78 195 ASP A CA 1
ATOM 1535 C C . ASP A 1 195 ? 7.533 3.350 6.307 1.00 37.78 195 ASP A C 1
ATOM 1537 O O . ASP A 1 195 ? 6.882 3.594 5.288 1.00 37.78 195 ASP A O 1
ATOM 1541 N N . ALA A 1 196 ? 7.008 3.437 7.529 1.00 37.31 196 ALA A N 1
ATOM 1542 C CA . ALA A 1 196 ? 5.672 3.947 7.841 1.00 37.31 196 ALA A CA 1
ATOM 1543 C C . ALA A 1 196 ? 5.774 5.060 8.881 1.00 37.31 196 ALA A C 1
ATOM 1545 O O . ALA A 1 196 ? 6.486 4.850 9.891 1.00 37.31 196 ALA A O 1
#

Radius of gyration: 26.78 Å; chains: 1; bounding box: 104×35×66 Å

Secondary structure (DSSP, 8-state):
-----------PPPHHHHHHHHHHHHHHHHHHHHHHHHHHHHHHHHHHHHHHHHHHHHHHHHHHH-TT--S---S-SSTTTTT-TT--TTTTTTT---GGGGS-TTS-EE--TT-EEEEEETTEEEEEEGGGTSBPSSSSSS-EESBS-----TT-BTTTB-----HHHHHT--------S-----SS--------